Protein AF-W1F559-F1 (afdb_monomer_lite)

InterPro domains:
  IPR002543 FtsK domain [PF01580] (29-217)
  IPR002543 FtsK domain [PS50901] (55-242)
  IPR027417 P-loop containing nucleoside triphosphate hydrolase [G3DSA:3.40.50.300] (26-223)
  IPR027417 P-loop containing nucleoside triphosphate hydrolase [SSF52540] (3-208)
  IPR050206 FtsK/SpoIIIE/SftA cell division and DNA translocation [PTHR22683] (2-214)

Sequence (242 aa):
MAVRVVEVIPGKPYVGLELPNKKRQTVYLREVLDNAKFRDNPSPLTVVLGKDIAGEPVVADLAKMPHLLVAGTTGSGKSVGVNAMILSMLYKAQPEDVRFIMIDPKMLELSVYEGIPHLLTEVVTDMKDAANALRWCVNEMERRYKLMSALGVRNLAGYNEKIAEADRMMRPIPDPYWKPGDSMDAQHPVLKKEPYIVVLVDEFADLMMTVGKKSGRADSTSGAKSPCRGYPPRTGNSASIG

Secondary structure (DSSP, 8-state):
---EEES-BTTBS--EEE---SSPPPPPHHHHHTSHHHHT---TTEEEEEE-TTS-EEEEEGGGSS-------TTSSHHHHHHHHHHHHHTT--TTTEEEEEE-TTSSSSGGGTT-TTBSSSPB-SHHHHHHHHHHHHHHHHHHHHHHHHTT-SSHHHHHHHHHHHHHTT-PPB-TT--TTSSS-SSPPBP----EEEEEES-HHHHHHHHTTGGGSS--S---------------------

pLDDT: mean 83.41, std 21.13, range [23.56, 98.31]

Structure (mmCIF, N/CA/C/O backbone):
data_AF-W1F559-F1
#
_entry.id   AF-W1F559-F1
#
loop_
_atom_site.group_PDB
_atom_site.id
_atom_site.type_symbol
_atom_site.label_atom_id
_atom_site.label_alt_id
_atom_site.label_comp_id
_atom_site.label_asym_id
_atom_site.label_entity_id
_atom_site.label_seq_id
_atom_site.pdbx_PDB_ins_code
_atom_site.Cartn_x
_atom_site.Cartn_y
_atom_site.Cartn_z
_atom_site.occupancy
_atom_site.B_iso_or_equiv
_atom_site.auth_seq_id
_atom_site.auth_comp_id
_atom_site.auth_asym_id
_atom_site.auth_atom_id
_atom_site.pdbx_PDB_model_num
ATOM 1 N N . MET A 1 1 ? -19.191 7.645 29.572 1.00 62.31 1 MET A N 1
ATOM 2 C CA . MET A 1 1 ? -19.963 7.489 28.320 1.00 62.31 1 MET A CA 1
ATOM 3 C C . MET A 1 1 ? -19.644 8.701 27.462 1.00 62.31 1 MET A C 1
ATOM 5 O O . MET A 1 1 ? -19.860 9.805 27.935 1.00 62.31 1 MET A O 1
ATOM 9 N N . ALA A 1 2 ? -19.013 8.518 26.302 1.00 83.62 2 ALA A N 1
ATOM 10 C CA . ALA A 1 2 ? -18.668 9.632 25.415 1.00 83.62 2 ALA A CA 1
ATOM 11 C C . ALA A 1 2 ? -19.837 9.891 24.456 1.00 83.62 2 ALA A C 1
ATOM 13 O O . ALA A 1 2 ? -20.412 8.930 23.951 1.00 83.62 2 ALA A O 1
ATOM 14 N N . VAL A 1 3 ? -20.184 11.157 24.233 1.00 89.44 3 VAL A N 1
ATOM 15 C CA . VAL A 1 3 ? -21.190 11.593 23.252 1.00 89.44 3 VAL A CA 1
ATOM 16 C C . VAL A 1 3 ? -20.459 12.412 22.200 1.00 89.44 3 VAL A C 1
ATOM 18 O O . VAL A 1 3 ? -19.698 13.310 22.564 1.00 89.44 3 VAL A O 1
ATOM 21 N N . ARG A 1 4 ? -20.652 12.100 20.915 1.00 90.81 4 ARG A N 1
ATOM 22 C CA . ARG A 1 4 ? -20.061 12.874 19.817 1.00 90.81 4 ARG A CA 1
ATOM 23 C C . ARG A 1 4 ? -21.118 13.803 19.227 1.00 90.81 4 ARG A C 1
ATOM 25 O O . ARG A 1 4 ? -22.188 13.353 18.825 1.00 90.81 4 ARG A O 1
ATOM 32 N N . VAL A 1 5 ? -20.814 15.099 19.204 1.00 91.50 5 VAL A N 1
ATOM 33 C CA . VAL A 1 5 ? -21.661 16.127 18.587 1.00 91.50 5 VAL A CA 1
ATOM 34 C C . VAL A 1 5 ? -21.209 16.315 17.142 1.00 91.50 5 VAL A C 1
ATOM 36 O O . VAL A 1 5 ? -20.027 16.532 16.883 1.00 91.50 5 VAL A O 1
ATOM 39 N N . VAL A 1 6 ? -22.146 16.201 16.205 1.00 90.31 6 VAL A N 1
ATOM 40 C CA . VAL A 1 6 ? -21.937 16.426 14.773 1.00 90.31 6 VAL A CA 1
ATOM 41 C C . VAL A 1 6 ? -22.655 17.718 14.408 1.00 90.31 6 VAL A C 1
ATOM 43 O O . VAL A 1 6 ? -23.880 17.742 14.323 1.00 90.31 6 VAL A O 1
ATOM 46 N N . GLU A 1 7 ? -21.893 18.797 14.230 1.00 86.81 7 GLU A N 1
ATOM 47 C CA . GLU A 1 7 ? -22.437 20.152 14.050 1.00 86.81 7 GLU A CA 1
ATOM 48 C C . GLU A 1 7 ? -23.350 20.280 12.823 1.00 86.81 7 GLU A C 1
ATOM 50 O O . GLU A 1 7 ? -24.354 20.984 12.881 1.00 86.81 7 GLU A O 1
ATOM 55 N N . VAL A 1 8 ? -23.031 19.577 11.730 1.00 86.50 8 VAL A N 1
ATOM 56 C CA . VAL A 1 8 ? -23.790 19.635 10.474 1.00 86.50 8 VAL A CA 1
ATOM 57 C C . VAL A 1 8 ? -23.999 18.231 9.918 1.00 86.50 8 VAL A C 1
ATOM 59 O O . VAL A 1 8 ? -23.037 17.505 9.663 1.00 86.50 8 VAL A O 1
ATOM 62 N N . ILE A 1 9 ? -25.259 17.863 9.678 1.00 87.50 9 ILE A N 1
ATOM 63 C CA . ILE A 1 9 ? -25.613 16.659 8.919 1.00 87.50 9 ILE A CA 1
ATOM 64 C C . ILE A 1 9 ? -25.788 17.051 7.443 1.00 87.50 9 ILE A C 1
ATOM 66 O O . ILE A 1 9 ? -26.658 17.871 7.139 1.00 87.50 9 ILE A O 1
ATOM 70 N N . PRO A 1 10 ? -25.018 16.470 6.501 1.00 85.50 10 PRO A N 1
ATOM 71 C CA . PRO A 1 10 ? -25.151 16.782 5.081 1.00 85.50 10 PRO A CA 1
ATOM 72 C C . PRO A 1 10 ? -26.601 16.656 4.590 1.00 85.50 10 PRO A C 1
ATOM 74 O O . PRO A 1 10 ? -27.245 15.621 4.762 1.00 85.50 10 PRO A O 1
ATOM 77 N N . GLY A 1 11 ? -27.123 17.728 3.990 1.00 90.50 11 GLY A N 1
ATOM 78 C CA . GLY A 1 11 ? -28.478 17.767 3.435 1.00 90.50 11 GLY A CA 1
ATOM 79 C C . GLY A 1 11 ? -29.617 17.923 4.452 1.00 90.50 11 GLY A C 1
ATOM 80 O O . GLY A 1 11 ? -30.775 17.811 4.052 1.00 90.50 11 GLY A O 1
ATOM 81 N N . LYS A 1 12 ? -29.342 18.176 5.743 1.00 90.62 12 LYS A N 1
ATOM 82 C CA . LYS A 1 12 ? -30.383 18.377 6.769 1.00 90.62 12 LYS A CA 1
ATOM 83 C C . LYS A 1 12 ? -30.066 19.558 7.701 1.00 90.62 12 LYS A C 1
ATOM 85 O O . LYS A 1 12 ? -28.908 19.744 8.055 1.00 90.62 12 LYS A O 1
ATOM 90 N N . PRO A 1 13 ? -31.075 20.311 8.183 1.00 91.25 13 PRO A N 1
ATOM 91 C CA . PRO A 1 13 ? -30.872 21.448 9.087 1.00 91.25 13 PRO A CA 1
ATOM 92 C C . PRO A 1 13 ? -30.726 21.025 10.565 1.00 91.25 13 PRO A C 1
ATOM 94 O O . PRO A 1 13 ? -31.130 21.759 11.462 1.00 91.25 13 PRO A O 1
ATOM 97 N N . TYR A 1 14 ? -30.213 19.821 10.836 1.00 92.25 14 TYR A N 1
ATOM 98 C CA . TYR A 1 14 ? -30.163 19.241 12.181 1.00 92.25 14 TYR A CA 1
ATOM 99 C C . TYR A 1 14 ? -28.724 19.059 12.667 1.00 92.25 14 TYR A C 1
ATOM 101 O O . TYR A 1 14 ? -27.829 18.753 11.877 1.00 92.25 14 TYR A O 1
ATOM 109 N N . VAL A 1 15 ? -28.545 19.163 13.985 1.00 91.19 15 VAL A N 1
ATOM 110 C CA . VAL A 1 15 ? -27.330 18.745 14.698 1.00 91.19 15 VAL A CA 1
ATOM 111 C C . VAL A 1 15 ? -27.453 17.260 15.045 1.00 91.19 15 VAL A C 1
ATOM 113 O O . VAL A 1 15 ? -28.499 16.811 15.518 1.00 91.19 15 VAL A O 1
ATOM 116 N N . GLY A 1 16 ? -26.394 16.489 14.810 1.00 91.56 16 GLY A N 1
ATOM 117 C CA . GLY A 1 16 ? -26.329 15.071 15.158 1.00 91.56 16 GLY A CA 1
ATOM 118 C C . GLY A 1 16 ? -25.757 14.846 16.555 1.00 91.56 16 GLY A C 1
ATOM 119 O O . GLY A 1 16 ? -24.760 15.459 16.930 1.00 91.56 16 GLY A O 1
ATOM 120 N N . LEU A 1 17 ? -26.361 13.934 17.317 1.00 92.06 17 LEU A N 1
ATOM 121 C CA . LEU A 1 17 ? -25.818 13.446 18.585 1.00 92.06 17 LEU A CA 1
ATOM 122 C C . LEU A 1 17 ? -25.598 11.937 18.486 1.00 92.06 17 LEU A C 1
ATOM 124 O O . LEU A 1 17 ? -26.546 11.154 18.503 1.00 92.06 17 LEU A O 1
ATOM 128 N N . GLU A 1 18 ? -24.339 11.531 18.375 1.00 92.25 18 GLU A N 1
ATOM 129 C CA . GLU A 1 18 ? -23.948 10.128 18.295 1.00 92.25 18 GLU A CA 1
ATOM 130 C C . GLU A 1 18 ? -23.721 9.568 19.702 1.00 92.25 18 GLU A C 1
ATOM 132 O O . GLU A 1 18 ? -22.852 10.019 20.459 1.00 92.25 18 GLU A O 1
ATOM 137 N N . LEU A 1 19 ? -24.523 8.559 20.043 1.00 91.69 19 LEU A N 1
ATOM 138 C CA . LEU A 1 19 ? -24.486 7.864 21.323 1.00 91.69 19 LEU A CA 1
ATOM 139 C C . LEU A 1 19 ? -23.966 6.437 21.112 1.00 91.69 19 LEU A C 1
ATOM 141 O O . LEU A 1 19 ? -24.462 5.729 20.234 1.00 91.69 19 LEU A O 1
ATOM 145 N N . PRO A 1 20 ? -22.997 5.968 21.915 1.00 88.69 20 PRO A N 1
ATOM 146 C CA . PRO A 1 20 ? -22.522 4.601 21.808 1.00 88.69 20 PRO A CA 1
ATOM 147 C C . PRO A 1 20 ? -23.639 3.628 22.191 1.00 88.69 20 PRO A C 1
ATOM 149 O O . PRO A 1 20 ? -24.258 3.751 23.250 1.00 88.69 20 PRO A O 1
ATOM 152 N N . ASN A 1 21 ? -23.849 2.616 21.350 1.00 89.50 21 ASN A N 1
ATOM 153 C CA . ASN A 1 21 ? -24.775 1.528 21.645 1.00 89.50 21 ASN A CA 1
ATOM 154 C C . ASN A 1 21 ? -24.369 0.791 22.930 1.00 89.50 21 ASN A C 1
ATOM 156 O O . ASN A 1 21 ? -23.183 0.549 23.169 1.00 89.50 21 ASN A O 1
ATOM 160 N N . LYS A 1 22 ? -25.366 0.362 23.720 1.00 90.00 22 LYS A N 1
ATOM 161 C CA . LYS A 1 22 ? -25.145 -0.439 24.942 1.00 90.00 22 LYS A CA 1
ATOM 162 C C . LYS A 1 22 ? -24.374 -1.730 24.647 1.00 90.00 22 LYS A C 1
ATOM 164 O O . LYS A 1 22 ? -23.515 -2.127 25.424 1.00 90.00 22 LYS A O 1
ATOM 169 N N . LYS A 1 23 ? -24.675 -2.365 23.510 1.00 90.56 23 LYS A N 1
ATOM 170 C CA . LYS A 1 23 ? -23.964 -3.534 22.987 1.00 90.56 23 LYS A CA 1
ATOM 171 C C . LYS A 1 23 ? -23.257 -3.137 21.696 1.00 90.56 23 LYS A C 1
ATOM 173 O O . LYS A 1 23 ? -23.913 -2.876 20.690 1.00 90.56 23 LYS A O 1
ATOM 178 N N . ARG A 1 24 ? -21.926 -3.079 21.731 1.00 88.06 24 ARG A N 1
ATOM 179 C CA . ARG A 1 24 ? -21.111 -2.857 20.530 1.00 88.06 24 ARG A CA 1
ATOM 180 C C . ARG A 1 24 ? -21.063 -4.138 19.702 1.00 88.06 24 ARG A C 1
ATOM 182 O O . ARG A 1 24 ? -20.989 -5.229 20.262 1.00 88.06 24 ARG A O 1
ATOM 189 N N . GLN A 1 25 ? -21.124 -3.989 18.386 1.00 90.31 25 GLN A N 1
ATOM 190 C CA . GLN A 1 25 ? -20.945 -5.084 17.440 1.00 90.31 25 GLN A CA 1
ATOM 191 C C . GLN A 1 25 ? -19.536 -5.003 16.856 1.00 90.31 25 GLN A C 1
ATOM 193 O O . GLN A 1 25 ? -19.062 -3.913 16.535 1.00 90.31 25 GLN A O 1
ATOM 198 N N . THR A 1 26 ? -18.866 -6.147 16.752 1.00 93.81 26 THR A N 1
ATOM 199 C CA . THR A 1 26 ? -17.546 -6.239 16.126 1.00 93.81 26 THR A CA 1
ATOM 200 C C . THR A 1 26 ? -17.704 -6.213 14.613 1.00 93.81 26 THR A C 1
ATOM 202 O O . THR A 1 26 ? -18.494 -6.979 14.068 1.00 93.81 26 THR A O 1
ATOM 205 N N . VAL A 1 27 ? -16.932 -5.360 13.943 1.00 95.00 27 VAL A N 1
ATOM 206 C CA . VAL A 1 27 ? -16.814 -5.362 12.482 1.00 95.00 27 VAL A CA 1
ATOM 207 C C . VAL A 1 27 ? -15.644 -6.263 12.112 1.00 95.00 27 VAL A C 1
ATOM 209 O O . VAL A 1 27 ? -14.506 -5.990 12.491 1.00 95.00 27 VAL A O 1
ATOM 212 N N . TYR A 1 28 ? -15.922 -7.352 11.400 1.00 96.31 28 TYR A N 1
ATOM 213 C CA . TYR A 1 28 ? -14.886 -8.284 10.959 1.00 96.31 28 TYR A CA 1
ATOM 214 C C . TYR A 1 28 ? -14.345 -7.866 9.594 1.00 96.31 28 TYR A C 1
ATOM 216 O O . TYR A 1 28 ? -15.115 -7.538 8.696 1.00 96.31 28 TYR A O 1
ATOM 224 N N . LEU A 1 29 ? -13.024 -7.947 9.403 1.00 96.44 29 LEU A N 1
ATOM 225 C CA . LEU A 1 29 ? -12.380 -7.603 8.129 1.00 96.44 29 LEU A CA 1
ATOM 226 C C . LEU A 1 29 ? -13.002 -8.368 6.948 1.00 96.44 29 LEU A C 1
ATOM 228 O O . LEU A 1 29 ? -13.350 -7.766 5.936 1.00 96.44 29 LEU A O 1
ATOM 232 N N . ARG A 1 30 ? -13.213 -9.680 7.118 1.00 96.06 30 ARG A N 1
ATOM 233 C CA . ARG A 1 30 ? -13.831 -10.550 6.107 1.00 96.06 30 ARG A CA 1
ATOM 234 C C . ARG A 1 30 ? -15.187 -10.036 5.626 1.00 96.06 30 ARG A C 1
ATOM 236 O O . ARG A 1 30 ? -15.466 -10.108 4.440 1.00 96.06 30 ARG A O 1
ATOM 243 N N . GLU A 1 31 ? -16.003 -9.490 6.524 1.00 94.44 31 GLU A N 1
ATOM 244 C CA . GLU A 1 31 ? -17.333 -8.985 6.172 1.00 94.44 31 GLU A CA 1
ATOM 245 C C . GLU A 1 31 ? -17.260 -7.855 5.137 1.00 94.44 31 GLU A C 1
ATOM 247 O O . GLU A 1 31 ? -18.106 -7.754 4.252 1.00 94.44 31 GLU A O 1
ATOM 252 N N . VAL A 1 32 ? -16.227 -7.016 5.230 1.00 95.94 32 VAL A N 1
ATOM 253 C CA . VAL A 1 32 ? -16.024 -5.912 4.291 1.00 95.94 32 VAL A CA 1
ATOM 254 C C . VAL A 1 32 ? -15.287 -6.379 3.035 1.00 95.94 32 VAL A C 1
ATOM 256 O O . VAL A 1 32 ? -15.618 -5.919 1.944 1.00 95.94 32 VAL A O 1
ATOM 259 N N . LEU A 1 33 ? -14.343 -7.319 3.163 1.00 95.44 33 LEU A N 1
ATOM 260 C CA . LEU A 1 33 ? -13.652 -7.927 2.017 1.00 95.44 33 LEU A CA 1
ATOM 261 C C . LEU A 1 33 ? -14.616 -8.691 1.096 1.00 95.44 33 LEU A C 1
ATOM 263 O O . LEU A 1 33 ? -14.472 -8.624 -0.120 1.00 95.44 33 LEU A O 1
ATOM 267 N N . ASP A 1 34 ? -15.615 -9.377 1.656 1.00 94.81 34 ASP A N 1
ATOM 268 C CA . ASP A 1 34 ? -16.617 -10.126 0.886 1.00 94.81 34 ASP A CA 1
ATOM 269 C C . ASP A 1 34 ? -17.619 -9.198 0.163 1.00 94.81 34 ASP A C 1
ATOM 271 O O . ASP A 1 34 ? -18.384 -9.650 -0.693 1.00 94.81 34 ASP A O 1
ATOM 275 N N . ASN A 1 35 ? -17.615 -7.893 0.458 1.00 96.31 35 ASN A N 1
ATOM 276 C CA . ASN A 1 35 ? -18.525 -6.935 -0.157 1.00 96.31 35 ASN A CA 1
ATOM 277 C C . ASN A 1 35 ? -18.103 -6.541 -1.585 1.00 96.31 35 ASN A C 1
ATOM 279 O O . ASN A 1 35 ? -16.921 -6.346 -1.879 1.00 96.31 35 ASN A O 1
ATOM 283 N N . ALA A 1 36 ? -19.095 -6.318 -2.454 1.00 95.50 36 ALA A N 1
ATOM 284 C CA . ALA A 1 36 ? -18.905 -5.874 -3.837 1.00 95.50 36 ALA A CA 1
ATOM 285 C C . ALA A 1 36 ? -18.051 -4.597 -3.946 1.00 95.50 36 ALA A C 1
ATOM 287 O O . ALA A 1 36 ? -17.179 -4.516 -4.807 1.00 95.50 36 ALA A O 1
ATOM 288 N N . LYS A 1 37 ? -18.206 -3.636 -3.017 1.00 95.19 37 LYS A N 1
ATOM 289 C CA . LYS A 1 37 ? -17.398 -2.400 -2.996 1.00 95.19 37 LYS A CA 1
ATOM 290 C C . LYS A 1 37 ? -15.894 -2.680 -2.936 1.00 95.19 37 LYS A C 1
ATOM 292 O O . LYS A 1 37 ? -15.119 -1.931 -3.524 1.00 95.1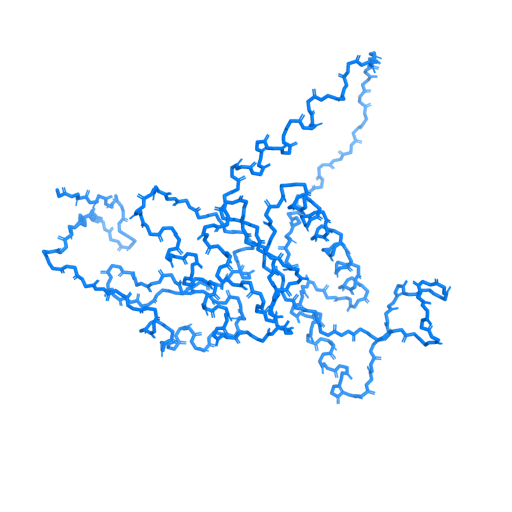9 37 LYS A O 1
ATOM 297 N N . PHE A 1 38 ? -15.479 -3.726 -2.219 1.00 96.81 38 PHE A N 1
ATOM 298 C CA . PHE A 1 38 ? -14.080 -4.142 -2.162 1.00 96.81 38 PHE A CA 1
ATOM 299 C C . PHE A 1 38 ? -13.713 -5.021 -3.358 1.00 96.81 38 PHE A C 1
ATOM 301 O O . PHE A 1 38 ? -12.737 -4.738 -4.055 1.00 96.81 38 PHE A O 1
ATOM 308 N N . ARG A 1 39 ? -14.485 -6.085 -3.605 1.00 95.12 39 ARG A N 1
ATOM 309 C CA . ARG A 1 39 ? -14.178 -7.089 -4.633 1.00 95.12 39 ARG A CA 1
ATOM 310 C C . ARG A 1 39 ? -14.084 -6.498 -6.032 1.00 95.12 39 ARG A C 1
ATOM 312 O O . ARG A 1 39 ? -13.100 -6.756 -6.719 1.00 95.12 39 ARG A O 1
ATOM 319 N N . ASP A 1 40 ? -15.057 -5.675 -6.401 1.00 95.44 40 ASP A N 1
ATOM 320 C CA . ASP A 1 40 ? -15.226 -5.189 -7.770 1.00 95.44 40 ASP A CA 1
ATOM 321 C C . ASP A 1 40 ? -14.364 -3.950 -8.057 1.00 95.44 40 ASP A C 1
ATOM 323 O O . ASP A 1 40 ? -14.261 -3.510 -9.200 1.00 95.44 40 ASP A O 1
ATOM 327 N N . ASN A 1 41 ? -13.714 -3.377 -7.035 1.00 94.75 41 ASN A N 1
ATOM 328 C CA . ASN A 1 41 ? -12.786 -2.271 -7.230 1.00 94.75 41 ASN A CA 1
ATOM 329 C C . ASN A 1 41 ? -11.503 -2.774 -7.927 1.00 94.75 41 ASN A C 1
ATOM 331 O O . ASN A 1 41 ? -10.817 -3.636 -7.367 1.00 94.75 41 ASN A O 1
ATOM 335 N N . PRO A 1 42 ? -11.144 -2.249 -9.113 1.00 93.25 42 PRO A N 1
ATOM 336 C CA . PRO A 1 42 ? -9.996 -2.735 -9.874 1.00 93.25 42 PRO A CA 1
ATOM 337 C C . PRO A 1 42 ? -8.646 -2.311 -9.283 1.00 93.25 42 PRO A C 1
ATOM 339 O O . PRO A 1 42 ? -7.625 -2.884 -9.651 1.00 93.25 42 PRO A O 1
ATOM 342 N N . SER A 1 43 ? -8.608 -1.312 -8.391 1.00 95.31 43 SER A N 1
ATOM 343 C CA . SER A 1 43 ? -7.341 -0.829 -7.838 1.00 95.31 43 SER A CA 1
ATOM 344 C C . SER A 1 43 ? -6.714 -1.884 -6.918 1.00 95.31 43 SER A C 1
ATOM 346 O O . SER A 1 43 ? -7.345 -2.249 -5.916 1.00 95.31 43 SER A O 1
ATOM 348 N N . PRO A 1 44 ? -5.462 -2.322 -7.166 1.00 95.50 44 PRO A N 1
ATOM 349 C CA . PRO A 1 44 ? -4.753 -3.236 -6.267 1.00 95.50 44 PRO A CA 1
ATOM 350 C C . PRO A 1 44 ? -4.420 -2.580 -4.915 1.00 95.50 44 PRO A C 1
ATOM 352 O O . PRO A 1 44 ? -4.096 -3.269 -3.953 1.00 95.50 44 PRO A O 1
ATOM 355 N N . LEU A 1 45 ? -4.556 -1.253 -4.829 1.00 96.31 45 LEU A N 1
ATOM 356 C CA . LEU A 1 45 ? -4.347 -0.435 -3.637 1.00 96.31 45 LEU A CA 1
ATOM 357 C C . LEU A 1 45 ? -5.653 -0.120 -2.883 1.00 96.31 45 LEU A C 1
ATOM 359 O O . LEU A 1 45 ? -5.717 0.816 -2.081 1.00 96.31 45 LEU A O 1
ATOM 363 N N . THR A 1 46 ? -6.715 -0.888 -3.145 1.00 96.69 46 THR A N 1
ATOM 364 C CA . THR A 1 46 ? -7.972 -0.781 -2.395 1.00 96.69 46 THR A CA 1
ATOM 365 C C . THR A 1 46 ? -7.779 -1.290 -0.968 1.00 96.69 46 THR A C 1
ATOM 367 O O . THR A 1 46 ? -7.343 -2.421 -0.760 1.00 96.69 46 THR A O 1
ATOM 370 N N . VAL A 1 47 ? -8.170 -0.484 0.019 1.00 96.69 47 VAL A N 1
ATOM 371 C CA . VAL A 1 47 ? -8.072 -0.802 1.447 1.00 96.69 47 VAL A CA 1
ATOM 372 C C . VAL A 1 47 ?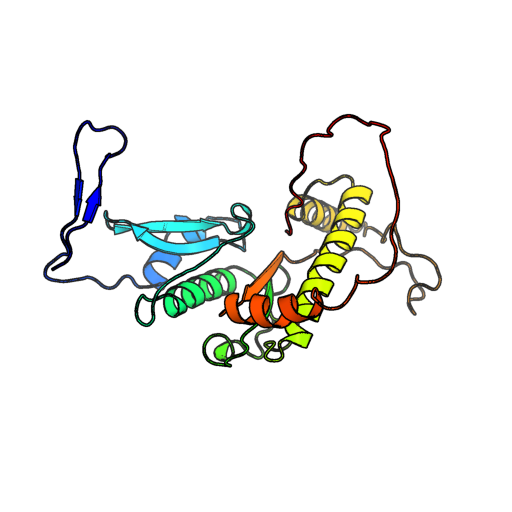 -9.424 -0.744 2.146 1.00 96.69 47 VAL A C 1
ATOM 374 O O . VAL A 1 47 ? -10.258 0.124 1.877 1.00 96.69 47 VAL A O 1
ATOM 377 N N . VAL A 1 48 ? -9.642 -1.671 3.074 1.00 96.88 48 VAL A N 1
ATOM 378 C CA . VAL A 1 48 ? -10.803 -1.683 3.965 1.00 96.88 48 VAL A CA 1
ATOM 379 C C . VAL A 1 48 ? -10.578 -0.720 5.127 1.00 96.88 48 VAL A C 1
ATOM 381 O O . VAL A 1 48 ? -9.581 -0.825 5.837 1.00 96.88 48 VAL A O 1
ATOM 384 N N . LEU A 1 49 ? -11.541 0.176 5.362 1.00 95.25 49 LEU A N 1
ATOM 385 C CA . LEU A 1 49 ? -11.560 1.048 6.544 1.00 95.25 49 LEU A CA 1
ATOM 386 C C . LEU A 1 49 ? -12.524 0.544 7.627 1.00 95.25 49 LEU A C 1
ATOM 388 O O . LEU A 1 49 ? -12.338 0.837 8.805 1.00 95.25 49 LEU A O 1
ATOM 392 N N . GLY A 1 50 ? -13.544 -0.226 7.239 1.00 95.75 50 GLY A N 1
ATOM 393 C CA . GLY A 1 50 ? -14.517 -0.819 8.152 1.00 95.75 50 GLY A CA 1
ATOM 394 C C . GLY A 1 50 ? -15.944 -0.529 7.711 1.00 95.75 50 GLY A C 1
ATOM 395 O O . GLY A 1 50 ? -16.288 -0.720 6.545 1.00 95.75 50 GLY A O 1
ATOM 396 N N . LYS A 1 51 ? -16.773 -0.076 8.652 1.00 95.69 51 LYS A N 1
ATOM 397 C CA . LYS A 1 51 ? -18.163 0.313 8.411 1.00 95.69 51 LYS A CA 1
ATOM 398 C C . LYS A 1 51 ? -18.431 1.715 8.931 1.00 95.69 51 LYS A C 1
ATOM 400 O O . LYS A 1 51 ? -17.823 2.134 9.915 1.00 95.69 51 LYS A O 1
ATOM 405 N N . ASP A 1 52 ? -19.342 2.419 8.277 1.00 93.75 52 ASP A N 1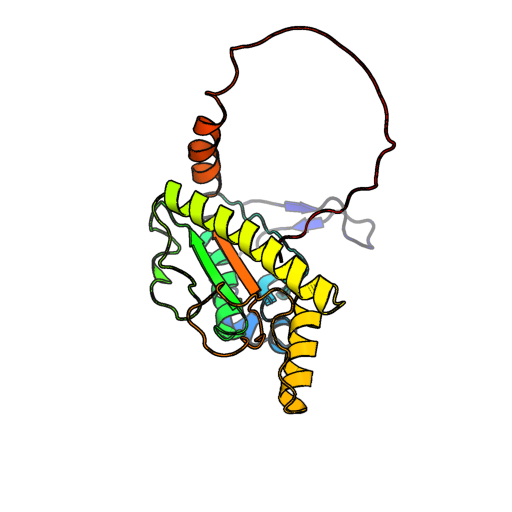
ATOM 406 C CA . ASP A 1 52 ? -19.827 3.704 8.765 1.00 93.75 52 ASP A CA 1
ATOM 407 C C . ASP A 1 52 ? -20.839 3.539 9.917 1.00 93.75 52 ASP A C 1
ATOM 409 O O . ASP A 1 52 ? -21.127 2.435 10.387 1.00 93.75 52 ASP A O 1
ATOM 413 N N . ILE A 1 53 ? -21.391 4.662 10.383 1.00 89.06 53 ILE A N 1
ATOM 414 C CA . ILE A 1 53 ? -22.375 4.695 11.475 1.00 89.06 53 ILE A CA 1
ATOM 415 C C . ILE A 1 53 ? -23.709 4.013 11.123 1.00 89.06 53 ILE A C 1
ATOM 417 O O . ILE A 1 53 ? -24.463 3.670 12.031 1.00 89.06 53 ILE A O 1
ATOM 421 N N . ALA A 1 54 ? -24.000 3.811 9.833 1.00 90.62 54 ALA A N 1
ATOM 422 C CA . ALA A 1 54 ? -25.168 3.082 9.347 1.00 90.62 54 ALA A CA 1
ATOM 423 C C . ALA A 1 54 ? -24.886 1.577 9.167 1.00 90.62 54 ALA A C 1
ATOM 425 O O . ALA A 1 54 ? -25.810 0.807 8.916 1.00 90.62 54 ALA A O 1
ATOM 426 N N . GLY A 1 55 ? -23.634 1.144 9.345 1.00 91.44 55 GLY A N 1
ATOM 427 C CA . GLY A 1 55 ? -23.210 -0.240 9.151 1.00 91.44 55 GLY A CA 1
ATOM 428 C C . GLY A 1 55 ? -22.841 -0.574 7.705 1.00 91.44 55 GLY A C 1
ATOM 429 O O . GLY A 1 55 ? -22.585 -1.743 7.405 1.00 91.44 55 GLY A O 1
ATOM 430 N N . GLU A 1 56 ? -22.779 0.425 6.825 1.00 94.56 56 GLU A N 1
ATOM 431 C CA . GLU A 1 56 ? -22.409 0.242 5.428 1.00 94.56 56 GLU A CA 1
ATOM 432 C C . GLU A 1 56 ? -20.891 0.076 5.289 1.00 94.56 56 GLU A C 1
ATOM 434 O O . GLU A 1 56 ? -20.128 0.796 5.940 1.00 94.56 56 GLU A O 1
ATOM 439 N N . PRO A 1 57 ? -20.414 -0.848 4.435 1.00 95.50 57 PRO A N 1
ATOM 440 C CA . PRO A 1 57 ? -18.991 -1.070 4.239 1.00 95.50 57 PRO A CA 1
ATOM 441 C C . PRO A 1 57 ? -18.330 0.147 3.593 1.00 95.50 57 PRO A C 1
ATOM 443 O O . PRO A 1 57 ? -18.828 0.696 2.599 1.00 95.50 57 PRO A O 1
ATOM 446 N N . VAL A 1 58 ? -17.177 0.517 4.147 1.00 96.25 58 VAL A N 1
ATOM 447 C CA . VAL A 1 58 ? -16.339 1.634 3.714 1.00 96.25 58 VAL A CA 1
ATOM 448 C C . VAL A 1 58 ? -14.982 1.102 3.265 1.00 96.25 58 VAL A C 1
ATOM 450 O O . VAL A 1 58 ? -14.234 0.487 4.033 1.00 96.25 58 VAL A O 1
ATOM 453 N N . VAL A 1 59 ? -14.664 1.384 2.006 1.00 96.50 59 VAL A N 1
ATOM 454 C CA . VAL A 1 59 ? -13.380 1.094 1.366 1.00 96.50 59 VAL A CA 1
ATOM 455 C C . VAL A 1 59 ? -12.805 2.381 0.791 1.00 96.50 59 VAL A C 1
ATOM 457 O O . VAL A 1 59 ? -13.551 3.290 0.424 1.00 96.50 59 VAL A O 1
ATOM 460 N N . ALA A 1 60 ? -11.485 2.452 0.700 1.00 94.75 60 ALA A N 1
ATOM 461 C CA . ALA A 1 60 ? -10.762 3.554 0.084 1.00 94.75 60 ALA A CA 1
ATOM 462 C C . ALA A 1 60 ? -9.734 3.018 -0.916 1.00 94.75 60 ALA A C 1
ATOM 464 O O . ALA A 1 60 ? -9.412 1.835 -0.912 1.00 94.75 60 ALA A O 1
ATOM 465 N N . ASP A 1 61 ? -9.232 3.888 -1.784 1.00 93.75 61 ASP A N 1
ATOM 466 C CA . ASP A 1 61 ? -8.213 3.557 -2.778 1.00 93.75 61 ASP A CA 1
ATOM 467 C C . ASP A 1 61 ? -6.984 4.432 -2.529 1.00 93.75 61 ASP A C 1
ATOM 469 O O . ASP A 1 61 ? -7.045 5.651 -2.731 1.00 93.75 61 ASP A O 1
ATOM 473 N N . LEU A 1 62 ? -5.880 3.824 -2.079 1.00 92.25 62 LEU A N 1
ATOM 474 C CA . LEU A 1 62 ? -4.652 4.565 -1.773 1.00 92.25 62 LEU A CA 1
ATOM 475 C C . LEU A 1 62 ? -4.038 5.204 -3.027 1.00 92.25 62 LEU A C 1
ATOM 477 O O . LEU A 1 62 ? -3.379 6.229 -2.911 1.00 92.25 62 LEU A O 1
ATOM 481 N N . ALA A 1 63 ? -4.323 4.705 -4.235 1.00 89.12 63 ALA A N 1
ATOM 482 C CA . ALA A 1 63 ? -3.854 5.351 -5.465 1.00 89.12 63 ALA A CA 1
ATOM 483 C C . ALA A 1 63 ? -4.441 6.766 -5.646 1.00 89.12 63 ALA A C 1
ATOM 485 O O . ALA A 1 63 ? -3.821 7.636 -6.256 1.00 89.12 63 ALA A O 1
ATOM 486 N N . LYS A 1 64 ? -5.648 7.007 -5.110 1.00 87.38 64 LYS A N 1
ATOM 487 C CA . LYS A 1 64 ? -6.335 8.313 -5.142 1.00 87.38 64 LYS A CA 1
ATOM 488 C C . LYS A 1 64 ? -5.989 9.188 -3.937 1.00 87.38 64 LYS A C 1
ATOM 490 O O . LYS A 1 6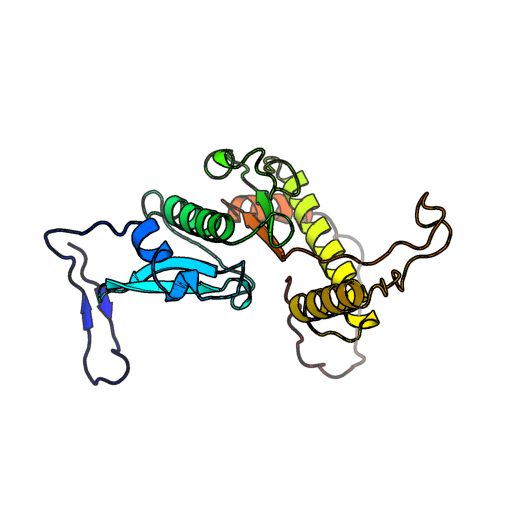4 ? -6.270 10.384 -3.950 1.00 87.38 64 LYS A O 1
ATOM 495 N N . MET A 1 65 ? -5.398 8.590 -2.907 1.00 83.88 65 MET A N 1
ATOM 496 C CA . MET A 1 65 ? -4.934 9.232 -1.680 1.00 83.88 65 MET A CA 1
ATOM 497 C C . MET A 1 65 ? -3.433 8.954 -1.544 1.00 83.88 65 MET A C 1
ATOM 499 O O . MET A 1 65 ? -3.047 8.134 -0.713 1.00 83.88 65 MET A O 1
ATOM 503 N N . PRO A 1 66 ? -2.583 9.594 -2.371 1.00 72.19 66 PRO A N 1
ATOM 504 C CA . PRO A 1 66 ? -1.207 9.142 -2.603 1.00 72.19 66 PRO A CA 1
ATOM 505 C C . PRO A 1 66 ? -0.370 9.064 -1.321 1.00 72.19 66 PRO A C 1
ATOM 507 O O . PRO A 1 66 ? 0.573 8.280 -1.245 1.00 72.19 66 PRO A O 1
ATOM 510 N N . HIS A 1 67 ? -0.742 9.830 -0.291 1.00 84.06 67 HIS A N 1
ATOM 511 C CA . HIS A 1 67 ? -0.180 9.728 1.049 1.00 84.06 67 HIS A CA 1
ATOM 512 C C . HIS A 1 67 ? -1.301 9.681 2.088 1.00 84.06 67 HIS A C 1
ATOM 514 O O . HIS A 1 67 ? -2.233 10.486 2.045 1.00 84.06 67 HIS A O 1
ATOM 520 N N . LEU A 1 68 ? -1.183 8.761 3.046 1.00 86.88 68 LEU A N 1
ATOM 521 C CA . LEU A 1 68 ? -2.098 8.610 4.173 1.00 86.88 68 LEU A CA 1
ATOM 522 C C . LEU A 1 68 ? -1.318 8.746 5.486 1.00 86.88 68 LEU A C 1
ATOM 524 O O . LEU A 1 68 ? -0.320 8.059 5.687 1.00 86.88 68 LEU A O 1
ATOM 528 N N . LEU A 1 69 ? -1.797 9.605 6.389 1.00 88.00 69 LEU A N 1
ATOM 529 C CA . LEU A 1 69 ? -1.295 9.703 7.760 1.00 88.00 69 LEU A CA 1
ATOM 530 C C . LEU A 1 69 ? -2.303 9.051 8.709 1.00 88.00 69 LEU A C 1
ATOM 532 O O . LEU A 1 69 ? -3.458 9.472 8.771 1.00 88.00 69 LEU A O 1
ATOM 536 N N . VAL A 1 70 ? -1.857 8.051 9.467 1.00 86.38 70 VAL A N 1
ATOM 537 C CA . VAL A 1 70 ? -2.676 7.376 10.481 1.00 86.38 70 VAL A CA 1
ATOM 538 C C . VAL A 1 70 ? -2.144 7.742 11.862 1.00 86.38 70 VAL A C 1
ATOM 540 O O . VAL A 1 70 ? -0.988 7.475 12.177 1.00 86.38 70 VAL A O 1
ATOM 543 N N . ALA A 1 71 ? -2.990 8.347 12.694 1.00 87.31 71 ALA A N 1
ATOM 544 C CA . ALA A 1 71 ? -2.650 8.740 14.057 1.00 87.31 71 ALA A CA 1
ATOM 545 C C . ALA A 1 71 ? -3.681 8.189 15.048 1.00 87.31 71 ALA A C 1
ATOM 547 O O . ALA A 1 71 ? -4.879 8.163 14.771 1.00 87.31 71 ALA A O 1
ATOM 548 N N . GLY A 1 72 ? -3.212 7.767 16.218 1.00 85.00 72 GLY A N 1
ATOM 549 C CA . GLY A 1 72 ? -4.059 7.251 17.285 1.00 85.00 72 GLY A CA 1
ATOM 550 C C . GLY A 1 72 ? -3.250 6.985 18.547 1.00 85.00 72 GLY A C 1
ATOM 551 O O . GLY A 1 72 ? -2.066 6.668 18.478 1.00 85.00 72 GLY A O 1
ATOM 552 N N . THR A 1 73 ? -3.881 7.128 19.710 1.00 86.56 73 THR A N 1
ATOM 553 C CA . THR A 1 73 ? -3.261 6.794 21.000 1.00 86.56 73 THR A CA 1
ATOM 554 C C . THR A 1 73 ? -3.163 5.278 21.186 1.00 86.56 73 THR A C 1
ATOM 556 O O . THR A 1 73 ? -3.857 4.508 20.513 1.00 86.56 73 THR A O 1
ATOM 559 N N . THR A 1 74 ? -2.328 4.814 22.115 1.00 85.62 74 THR A N 1
ATOM 560 C CA . THR A 1 74 ? -2.240 3.387 22.458 1.00 85.62 74 THR A CA 1
ATOM 561 C C . THR A 1 74 ? -3.621 2.823 22.807 1.00 85.62 74 THR A C 1
ATOM 563 O O . THR A 1 74 ? -4.368 3.417 23.583 1.00 85.62 74 THR A O 1
ATOM 566 N N . GLY A 1 75 ? -3.978 1.684 22.207 1.00 86.81 75 GLY A N 1
ATOM 567 C CA . GLY A 1 75 ? -5.284 1.042 22.402 1.00 86.81 75 GLY A CA 1
ATOM 568 C C . GLY A 1 75 ? -6.439 1.628 21.577 1.00 86.81 75 GLY A C 1
ATOM 569 O O . GLY A 1 75 ? -7.547 1.106 21.647 1.00 86.81 75 GLY A O 1
ATOM 570 N N . SER A 1 76 ? -6.204 2.660 20.758 1.00 87.69 76 SER A N 1
ATOM 571 C CA . SER A 1 76 ? -7.224 3.222 19.849 1.00 87.69 76 SER A CA 1
ATOM 572 C C . SER A 1 76 ? -7.524 2.349 18.623 1.00 87.69 76 SER A C 1
ATOM 574 O O . SER A 1 76 ? -8.521 2.574 17.943 1.00 87.69 76 SER A O 1
ATOM 576 N N . GLY A 1 77 ? -6.673 1.355 18.342 1.00 90.94 77 GLY A N 1
ATOM 577 C CA . GLY A 1 77 ? -6.804 0.467 17.186 1.00 90.94 77 GLY A CA 1
ATOM 578 C C . GLY A 1 77 ? -5.954 0.850 15.969 1.00 90.94 77 GLY A C 1
ATOM 579 O O . GLY A 1 77 ? -6.156 0.244 14.922 1.00 90.94 77 GLY A O 1
ATOM 580 N N . LYS A 1 78 ? -4.993 1.789 16.090 1.00 91.69 78 LYS A N 1
ATOM 581 C CA . LYS A 1 78 ? -4.047 2.173 15.012 1.00 91.69 78 LYS A CA 1
ATOM 582 C C . LYS A 1 78 ? -3.460 0.944 14.310 1.00 91.69 78 LYS A C 1
ATOM 584 O O . LYS A 1 78 ? -3.648 0.774 13.110 1.00 91.69 78 LYS A O 1
ATOM 589 N N . SER A 1 79 ? -2.822 0.062 15.075 1.00 90.88 79 SER A N 1
ATOM 590 C CA . SER A 1 79 ? -2.135 -1.119 14.549 1.00 90.88 79 SER A CA 1
ATOM 591 C C . SER A 1 79 ? -3.093 -2.107 13.884 1.00 90.88 79 SER A C 1
ATOM 593 O O . SER A 1 79 ? -2.800 -2.653 12.825 1.00 90.88 79 SER A O 1
ATOM 595 N N . VAL A 1 80 ? -4.293 -2.290 14.445 1.00 94.19 80 VAL A N 1
ATOM 596 C CA . VAL A 1 80 ? -5.342 -3.125 13.833 1.00 94.19 80 VAL A CA 1
ATOM 597 C C . VAL A 1 80 ? -5.796 -2.534 12.496 1.00 94.19 80 VAL A C 1
ATOM 599 O O . VAL A 1 80 ? -5.958 -3.271 11.527 1.00 94.19 80 VAL A O 1
ATOM 602 N N . GLY A 1 81 ? -5.957 -1.211 12.420 1.00 94.50 81 GLY A N 1
ATOM 603 C CA . GLY A 1 81 ? -6.300 -0.507 11.185 1.00 94.50 81 GLY A CA 1
ATOM 604 C C . GLY A 1 81 ? -5.214 -0.626 10.114 1.00 94.50 81 GLY A C 1
ATOM 605 O O . GLY A 1 81 ? -5.526 -0.943 8.970 1.00 94.50 81 GLY A O 1
ATOM 606 N N . VAL A 1 82 ? -3.941 -0.449 10.480 1.00 94.12 82 VAL A N 1
ATOM 607 C CA . VAL A 1 82 ? -2.805 -0.626 9.555 1.00 94.12 82 VAL A CA 1
ATOM 608 C C . VAL A 1 82 ? -2.746 -2.064 9.034 1.00 94.12 82 VAL A C 1
ATOM 610 O O . VAL A 1 82 ? -2.661 -2.275 7.827 1.00 94.12 82 VAL A O 1
ATOM 613 N N . ASN A 1 83 ? -2.897 -3.059 9.911 1.00 95.81 83 ASN A N 1
ATOM 614 C CA . ASN A 1 83 ? -2.964 -4.465 9.510 1.00 95.81 83 ASN A CA 1
ATOM 615 C C . ASN A 1 83 ? -4.144 -4.749 8.569 1.00 95.81 83 ASN A C 1
ATOM 617 O O . ASN A 1 83 ? -3.987 -5.471 7.587 1.00 95.81 83 ASN A O 1
ATOM 621 N N . ALA A 1 84 ? -5.312 -4.145 8.809 1.00 96.69 84 ALA A N 1
ATOM 622 C CA . ALA A 1 84 ? -6.448 -4.256 7.898 1.00 96.69 84 ALA A CA 1
ATOM 623 C C . ALA A 1 84 ? -6.128 -3.687 6.504 1.00 96.69 84 ALA A C 1
ATOM 625 O O . ALA A 1 84 ? -6.512 -4.295 5.503 1.00 96.69 84 ALA A O 1
ATOM 626 N N . MET A 1 85 ? -5.387 -2.577 6.417 1.00 96.31 85 MET A N 1
ATOM 627 C CA . MET A 1 85 ? -4.944 -2.003 5.140 1.00 96.31 85 MET A CA 1
ATOM 628 C C . MET A 1 85 ? -3.942 -2.912 4.416 1.00 96.31 85 MET A C 1
ATOM 630 O O . MET A 1 85 ? -4.129 -3.182 3.230 1.00 96.31 85 MET A O 1
ATOM 634 N N . ILE A 1 86 ? -2.924 -3.428 5.117 1.00 97.00 86 ILE A N 1
ATOM 635 C CA . ILE A 1 86 ? -1.928 -4.348 4.537 1.00 97.00 86 ILE A CA 1
ATOM 636 C C . ILE A 1 86 ? -2.617 -5.605 4.006 1.00 97.00 86 ILE A C 1
ATOM 638 O O . ILE A 1 86 ? -2.454 -5.960 2.839 1.00 97.00 86 ILE A O 1
ATOM 642 N N . LEU A 1 87 ? -3.449 -6.239 4.836 1.00 97.75 87 LEU A N 1
ATOM 643 C CA . LEU A 1 87 ? -4.196 -7.430 4.445 1.00 97.75 87 LEU A CA 1
ATOM 644 C C . LEU A 1 87 ? -5.113 -7.153 3.254 1.00 97.75 87 LEU A C 1
ATOM 646 O O . LEU A 1 87 ? -5.174 -7.973 2.347 1.00 97.75 87 LEU A O 1
ATOM 650 N N . SER A 1 88 ? -5.779 -5.997 3.206 1.00 97.69 88 SER A N 1
ATOM 651 C CA . SER A 1 88 ? -6.616 -5.632 2.055 1.00 97.69 88 SER A CA 1
ATOM 652 C C . SER A 1 88 ? -5.836 -5.684 0.738 1.00 97.69 88 SER A C 1
ATOM 654 O O . SER A 1 88 ? -6.317 -6.260 -0.234 1.00 97.69 88 SER A O 1
ATOM 656 N N . MET A 1 89 ? -4.609 -5.157 0.716 1.00 97.62 89 MET A N 1
ATOM 657 C CA . MET A 1 89 ? -3.751 -5.224 -0.470 1.00 97.62 89 MET A CA 1
ATOM 658 C C . MET A 1 89 ? -3.298 -6.660 -0.755 1.00 97.62 89 MET A C 1
ATOM 660 O O . MET A 1 89 ? -3.396 -7.108 -1.892 1.00 97.62 89 MET A O 1
ATOM 664 N N . LEU A 1 90 ? -2.890 -7.423 0.264 1.00 97.44 90 LEU A N 1
ATOM 665 C CA . LEU A 1 90 ? -2.476 -8.825 0.101 1.00 97.44 90 LEU A CA 1
ATOM 666 C C . LEU A 1 90 ? -3.593 -9.739 -0.428 1.00 97.44 90 LEU A C 1
ATOM 668 O O . LEU A 1 90 ? -3.315 -10.689 -1.152 1.00 97.44 90 LEU A O 1
ATOM 672 N N . TYR A 1 91 ? -4.857 -9.449 -0.107 1.00 96.88 91 TYR A N 1
ATOM 673 C CA . TYR A 1 91 ? -6.010 -10.192 -0.626 1.00 96.88 91 TYR A CA 1
ATOM 674 C C . TYR A 1 91 ? -6.322 -9.894 -2.102 1.00 96.88 91 TYR A C 1
ATOM 676 O O . TYR A 1 91 ? -7.093 -10.636 -2.712 1.00 96.88 91 TYR A O 1
ATOM 684 N N . LYS A 1 92 ? -5.772 -8.816 -2.675 1.00 94.88 92 LYS A N 1
ATOM 685 C CA . LYS A 1 92 ? -6.109 -8.346 -4.028 1.00 94.88 92 LYS A CA 1
ATOM 686 C C . LYS A 1 92 ? -4.923 -8.341 -4.994 1.00 94.88 92 LYS A C 1
ATOM 688 O O . LYS A 1 92 ? -5.129 -8.547 -6.185 1.00 94.88 92 LYS A O 1
ATOM 693 N N . ALA A 1 93 ? -3.714 -8.095 -4.503 1.00 96.81 93 ALA A N 1
ATOM 694 C CA . ALA A 1 93 ? -2.543 -7.802 -5.317 1.00 96.81 93 ALA A CA 1
ATOM 695 C C . ALA A 1 93 ? -1.514 -8.936 -5.289 1.00 96.81 93 ALA A C 1
ATOM 697 O O . ALA A 1 93 ? -1.170 -9.459 -4.226 1.00 96.81 93 ALA A O 1
ATOM 698 N N . GLN A 1 94 ? -0.955 -9.264 -6.452 1.00 97.69 94 GLN A N 1
ATOM 699 C CA . GLN A 1 94 ? 0.239 -10.101 -6.552 1.00 97.69 94 GLN A CA 1
ATOM 700 C C . GLN A 1 94 ? 1.514 -9.258 -6.335 1.00 97.69 94 GLN A C 1
ATOM 702 O O . GLN A 1 94 ? 1.465 -8.029 -6.441 1.00 97.69 94 GLN A O 1
ATOM 707 N N . PRO A 1 95 ? 2.683 -9.879 -6.081 1.00 97.69 95 PRO A N 1
ATOM 708 C CA . PRO A 1 95 ? 3.956 -9.155 -5.940 1.00 97.69 95 PRO A CA 1
ATOM 709 C C . PRO A 1 95 ? 4.386 -8.346 -7.177 1.00 97.69 95 PRO A C 1
ATOM 711 O O . PRO A 1 95 ? 5.262 -7.486 -7.087 1.00 97.69 95 PRO A O 1
ATOM 714 N N . GLU A 1 96 ? 3.814 -8.646 -8.345 1.00 96.69 96 GLU A N 1
ATOM 715 C CA . GLU A 1 96 ? 3.994 -7.876 -9.583 1.00 96.69 96 GLU A CA 1
ATOM 716 C C . GLU A 1 96 ? 3.071 -6.649 -9.687 1.00 96.69 96 GLU A C 1
ATOM 718 O O . GLU A 1 96 ? 3.307 -5.771 -10.515 1.00 96.69 96 GLU A O 1
ATOM 723 N N . ASP A 1 97 ? 2.026 -6.581 -8.859 1.00 96.31 97 ASP A N 1
ATOM 724 C CA . ASP A 1 97 ? 1.096 -5.453 -8.794 1.00 96.31 97 ASP A CA 1
ATOM 725 C C . ASP A 1 97 ? 1.508 -4.467 -7.705 1.00 96.31 97 ASP A C 1
ATOM 727 O O . ASP A 1 97 ? 1.467 -3.257 -7.920 1.00 96.31 97 ASP A O 1
ATOM 731 N N . VAL A 1 98 ? 1.880 -4.984 -6.529 1.00 97.88 98 VAL A N 1
ATOM 732 C CA . VAL A 1 98 ? 2.194 -4.188 -5.339 1.00 97.88 98 VAL A CA 1
ATOM 733 C C . VAL A 1 98 ? 3.431 -4.738 -4.648 1.00 97.88 98 VAL A C 1
ATOM 735 O O . VAL A 1 98 ? 3.580 -5.940 -4.430 1.00 97.88 98 VAL A O 1
ATOM 738 N N . ARG A 1 99 ? 4.301 -3.818 -4.257 1.00 98.31 99 ARG A N 1
ATOM 739 C CA . ARG A 1 99 ? 5.528 -4.065 -3.523 1.00 98.31 99 ARG A CA 1
ATOM 740 C C . ARG A 1 99 ? 5.586 -3.196 -2.272 1.00 98.31 99 ARG A C 1
ATOM 742 O O . ARG A 1 99 ? 5.178 -2.037 -2.303 1.00 98.31 99 ARG A O 1
ATOM 749 N N . PHE A 1 100 ? 6.099 -3.750 -1.179 1.00 98.25 100 PHE A N 1
ATOM 750 C CA . PHE A 1 100 ? 6.170 -3.087 0.119 1.00 98.25 100 PHE A CA 1
ATOM 751 C C . PHE A 1 100 ? 7.601 -2.746 0.515 1.00 98.25 100 PHE A C 1
ATOM 753 O O . PHE A 1 100 ? 8.528 -3.534 0.322 1.00 98.25 100 PHE A O 1
ATOM 760 N N . ILE A 1 101 ? 7.745 -1.586 1.145 1.00 97.69 101 ILE A N 1
ATOM 761 C CA . ILE A 1 101 ? 8.878 -1.257 2.009 1.00 97.69 101 ILE A CA 1
ATOM 762 C C . ILE A 1 101 ? 8.280 -0.990 3.381 1.00 97.69 101 ILE A C 1
ATOM 764 O O . ILE A 1 101 ? 7.474 -0.073 3.532 1.00 97.69 101 ILE A O 1
ATOM 768 N N . MET A 1 102 ? 8.642 -1.802 4.367 1.00 97.19 102 MET A N 1
ATOM 769 C CA . MET A 1 102 ? 8.134 -1.680 5.730 1.00 97.19 102 MET A CA 1
ATOM 770 C C . MET A 1 102 ? 9.246 -1.173 6.639 1.00 97.19 102 MET A C 1
ATOM 772 O O . MET A 1 102 ? 10.336 -1.735 6.649 1.00 97.19 102 MET A O 1
ATOM 776 N N . ILE A 1 103 ? 8.972 -0.099 7.376 1.00 94.56 103 ILE A N 1
ATOM 777 C CA . ILE A 1 103 ? 9.895 0.532 8.319 1.00 94.56 103 ILE A CA 1
ATOM 778 C C . ILE A 1 103 ? 9.288 0.412 9.719 1.00 94.56 103 ILE A C 1
ATOM 780 O O . ILE A 1 103 ? 8.278 1.054 10.026 1.00 94.56 103 ILE A O 1
ATOM 784 N N . ASP A 1 104 ? 9.919 -0.407 10.559 1.00 93.31 104 ASP A N 1
ATOM 785 C CA . ASP A 1 104 ? 9.505 -0.697 11.933 1.00 93.31 104 ASP A CA 1
ATOM 786 C C . ASP A 1 104 ? 10.725 -0.691 12.870 1.00 93.31 104 ASP A C 1
ATOM 788 O O . ASP A 1 104 ? 11.311 -1.736 13.164 1.00 93.31 104 ASP A O 1
ATOM 792 N N . PRO A 1 105 ? 11.128 0.490 13.368 1.00 86.56 105 PRO A N 1
ATOM 793 C CA . PRO A 1 105 ? 12.309 0.611 14.216 1.00 86.56 105 PRO A CA 1
ATOM 794 C C . PRO A 1 105 ? 12.139 -0.010 15.603 1.00 86.56 105 PRO A C 1
ATOM 796 O O . PRO A 1 105 ? 13.121 -0.175 16.325 1.00 86.56 105 PRO A O 1
ATOM 799 N N . LYS A 1 106 ? 10.902 -0.331 15.999 1.00 85.56 106 LYS A N 1
ATOM 800 C CA . LYS A 1 106 ? 10.596 -0.951 17.293 1.00 85.56 106 LYS A CA 1
ATOM 801 C C . LYS A 1 106 ? 10.410 -2.463 17.175 1.00 85.56 106 LYS A C 1
ATOM 803 O O . LYS A 1 106 ? 10.407 -3.134 18.202 1.00 85.56 106 LYS A O 1
ATOM 808 N N . MET A 1 107 ? 10.310 -2.989 15.953 1.00 83.56 107 MET A N 1
ATOM 809 C CA . MET A 1 107 ? 10.062 -4.400 15.640 1.00 83.56 107 MET A CA 1
ATOM 810 C C . MET A 1 107 ? 8.786 -4.948 16.296 1.00 83.56 107 MET A C 1
ATOM 812 O O . MET A 1 107 ? 8.736 -6.120 16.677 1.00 83.56 107 MET A O 1
ATOM 816 N N . LEU A 1 108 ? 7.764 -4.109 16.461 1.00 83.50 108 LEU A N 1
ATOM 817 C CA . LEU A 1 108 ? 6.544 -4.474 17.186 1.00 83.50 108 LEU A CA 1
ATOM 818 C C . LEU A 1 108 ? 5.378 -4.809 16.262 1.00 83.50 108 LEU A C 1
ATOM 820 O O . LEU A 1 108 ? 4.621 -5.729 16.556 1.00 83.50 108 LEU A O 1
ATOM 824 N N . GLU A 1 109 ? 5.213 -4.058 15.178 1.00 85.81 109 GLU A N 1
ATOM 825 C CA . GLU A 1 109 ? 3.950 -4.022 14.440 1.00 85.81 109 GLU A CA 1
ATOM 826 C C . GLU A 1 109 ? 4.074 -4.651 13.051 1.00 85.81 109 GLU A C 1
ATOM 828 O O . GLU A 1 109 ? 3.162 -5.353 12.613 1.00 85.81 109 GLU A O 1
ATOM 833 N N . LEU A 1 110 ? 5.196 -4.432 12.352 1.00 92.62 110 LEU A N 1
ATOM 834 C CA . LEU A 1 110 ? 5.371 -4.872 10.962 1.00 92.62 110 LEU A CA 1
ATOM 835 C C . LEU A 1 110 ? 6.296 -6.084 10.813 1.00 92.62 110 LEU A C 1
ATOM 837 O O . LEU A 1 110 ? 6.281 -6.720 9.763 1.00 92.62 110 LEU A O 1
ATOM 841 N N . SER A 1 111 ? 7.048 -6.454 11.853 1.00 92.00 111 SER A N 1
ATOM 842 C CA . SER A 1 111 ? 7.946 -7.623 11.841 1.00 92.00 111 SER A CA 1
ATOM 843 C C . SER A 1 111 ? 7.231 -8.947 11.525 1.00 92.00 111 SER A C 1
ATOM 845 O O . SER A 1 111 ? 7.837 -9.873 10.992 1.00 92.00 111 SER A O 1
ATOM 847 N N . VAL A 1 112 ? 5.920 -9.031 11.774 1.00 95.12 112 VAL A N 1
ATOM 848 C CA . VAL A 1 112 ? 5.078 -10.186 11.413 1.00 95.12 112 VAL A CA 1
ATOM 849 C C . VAL A 1 112 ? 4.999 -10.441 9.900 1.00 95.12 112 VAL A C 1
ATOM 851 O O . VAL A 1 112 ? 4.679 -11.552 9.484 1.00 95.12 112 VAL A O 1
ATOM 854 N N . TYR A 1 113 ? 5.283 -9.431 9.075 1.00 96.44 113 TYR A N 1
ATOM 855 C CA . TYR A 1 113 ? 5.249 -9.527 7.614 1.00 96.44 113 TYR A CA 1
ATOM 856 C C . TYR A 1 113 ? 6.596 -9.909 7.000 1.00 96.44 113 TYR A C 1
ATOM 858 O O . TYR A 1 113 ? 6.711 -9.943 5.776 1.00 96.44 113 TYR A O 1
ATOM 866 N N . GLU A 1 114 ? 7.613 -10.193 7.811 1.00 96.31 114 GLU A N 1
ATOM 867 C CA . GLU A 1 114 ? 8.924 -10.591 7.310 1.00 96.31 114 GLU A CA 1
ATOM 868 C C . GLU A 1 114 ? 8.825 -11.811 6.373 1.00 96.31 114 GLU A C 1
ATOM 870 O O . GLU A 1 114 ? 8.089 -12.768 6.631 1.00 96.31 114 GLU A O 1
ATOM 875 N N . GLY A 1 115 ? 9.558 -11.768 5.258 1.00 95.44 115 GLY A N 1
ATOM 876 C CA . GLY A 1 115 ? 9.610 -12.861 4.281 1.00 95.44 115 GLY A CA 1
ATOM 877 C C . GLY A 1 115 ? 8.429 -12.986 3.306 1.00 95.44 115 GLY A C 1
ATOM 878 O O . GLY A 1 115 ? 8.448 -13.891 2.467 1.00 95.44 115 GLY A O 1
ATOM 879 N N . ILE A 1 116 ? 7.415 -12.110 3.342 1.00 97.81 116 ILE A N 1
ATOM 880 C CA . ILE A 1 116 ? 6.376 -12.118 2.294 1.00 97.81 116 ILE A CA 1
ATOM 881 C C . ILE A 1 116 ? 6.973 -11.728 0.927 1.00 97.81 116 ILE A C 1
ATOM 883 O O . ILE A 1 116 ? 7.828 -10.844 0.852 1.00 97.81 116 ILE A O 1
ATOM 887 N N . PRO A 1 117 ? 6.493 -12.304 -0.193 1.00 97.81 117 PRO A N 1
ATOM 888 C CA . PRO A 1 117 ? 7.076 -12.058 -1.518 1.00 97.81 117 PRO A CA 1
ATOM 889 C C . PRO A 1 117 ? 6.868 -10.623 -2.028 1.00 97.81 117 PRO A C 1
ATOM 891 O O . PRO A 1 117 ? 7.535 -10.189 -2.969 1.00 97.81 117 PRO A O 1
ATOM 894 N N . HIS A 1 118 ? 5.940 -9.878 -1.425 1.00 98.25 118 HIS A N 1
ATOM 895 C CA . HIS A 1 118 ? 5.677 -8.479 -1.750 1.00 98.25 118 HIS A CA 1
ATOM 896 C C . HIS A 1 118 ? 6.746 -7.527 -1.205 1.00 98.25 118 HIS A C 1
ATOM 898 O O . HIS A 1 118 ? 6.835 -6.403 -1.690 1.00 98.25 118 HIS A O 1
ATOM 904 N N . LEU A 1 119 ? 7.568 -7.926 -0.232 1.00 98.06 119 LEU A N 1
ATOM 905 C CA . LEU A 1 119 ? 8.634 -7.066 0.285 1.00 98.06 119 LEU A CA 1
ATOM 906 C C . LEU A 1 119 ? 9.718 -6.822 -0.781 1.00 98.06 119 LEU A C 1
ATOM 908 O O . LEU A 1 119 ? 10.114 -7.729 -1.512 1.00 98.06 119 LEU A O 1
ATOM 912 N N . LEU A 1 120 ? 10.180 -5.575 -0.906 1.00 96.62 120 LEU A N 1
ATOM 913 C CA . LEU A 1 120 ? 11.351 -5.220 -1.731 1.00 96.62 120 LEU A CA 1
ATOM 914 C C . LEU A 1 120 ? 12.671 -5.431 -0.995 1.00 96.62 120 LEU A C 1
ATOM 916 O O . LEU A 1 120 ? 13.712 -5.607 -1.618 1.00 96.62 120 LEU A O 1
ATOM 920 N N . THR A 1 121 ? 12.608 -5.377 0.325 1.00 95.81 121 THR A N 1
ATOM 921 C CA . THR A 1 121 ? 13.708 -5.535 1.266 1.00 95.81 121 THR A CA 1
ATOM 922 C C . THR A 1 121 ? 13.123 -6.091 2.558 1.00 95.81 121 THR A C 1
ATOM 924 O O . THR A 1 121 ? 11.925 -5.928 2.796 1.00 95.81 121 THR A O 1
ATOM 927 N N . GLU A 1 122 ? 13.957 -6.715 3.386 1.00 95.81 122 GLU A N 1
ATOM 928 C CA . GLU A 1 122 ? 13.593 -7.098 4.757 1.00 95.81 122 GLU A CA 1
ATOM 929 C C . GLU A 1 122 ? 13.025 -5.895 5.527 1.00 95.81 122 GLU A C 1
ATOM 931 O O . GLU A 1 122 ? 13.305 -4.736 5.177 1.00 95.81 122 GLU A O 1
ATOM 936 N N . VAL A 1 123 ? 12.216 -6.154 6.558 1.00 96.38 123 VAL A N 1
ATOM 937 C CA . VAL A 1 123 ? 11.616 -5.092 7.372 1.00 96.38 123 VAL A CA 1
ATOM 938 C C . VAL A 1 123 ? 12.733 -4.231 7.958 1.00 96.38 123 VAL A C 1
ATOM 940 O O . VAL A 1 123 ? 13.622 -4.695 8.668 1.00 96.38 123 VAL A O 1
ATOM 943 N N . VAL A 1 124 ? 12.694 -2.940 7.640 1.00 95.00 124 VAL A N 1
ATOM 944 C CA . VAL A 1 124 ? 13.766 -2.009 7.965 1.00 95.00 124 VAL A CA 1
ATOM 945 C C . VAL A 1 124 ? 13.640 -1.574 9.417 1.00 95.00 124 VAL A C 1
ATOM 947 O O . VAL A 1 124 ? 12.682 -0.898 9.797 1.00 95.00 124 VAL A O 1
ATOM 950 N N . THR A 1 125 ? 14.644 -1.921 10.214 1.00 92.50 125 THR A N 1
ATOM 951 C CA . THR A 1 125 ? 14.690 -1.606 11.647 1.00 92.50 125 THR A CA 1
ATOM 952 C C . THR A 1 125 ? 15.687 -0.499 11.978 1.00 92.50 125 THR A C 1
ATOM 954 O O . THR A 1 125 ? 15.482 0.254 12.929 1.00 92.50 125 THR A O 1
ATOM 957 N N . ASP A 1 126 ? 16.764 -0.355 11.196 1.00 91.38 126 ASP A N 1
ATOM 958 C CA . ASP A 1 126 ? 17.740 0.722 11.378 1.00 91.38 126 ASP A CA 1
ATOM 959 C C . ASP A 1 126 ? 17.260 2.030 10.724 1.00 91.38 126 ASP A C 1
ATOM 961 O O . ASP A 1 126 ? 16.845 2.086 9.564 1.00 91.38 126 ASP A O 1
ATOM 965 N N . MET A 1 127 ? 17.357 3.132 11.468 1.00 87.75 127 MET A N 1
ATOM 966 C CA . MET A 1 127 ? 16.879 4.446 11.024 1.00 87.75 127 MET A CA 1
ATOM 967 C C . MET A 1 127 ? 17.699 5.056 9.880 1.00 87.75 127 MET A C 1
ATOM 969 O O . MET A 1 127 ? 17.196 5.900 9.132 1.00 87.75 127 MET A O 1
ATOM 973 N N . LYS A 1 128 ? 18.972 4.681 9.733 1.00 88.19 128 LYS A N 1
ATOM 974 C CA . LYS A 1 128 ? 19.800 5.087 8.589 1.00 88.19 128 LYS A CA 1
ATOM 975 C C . LYS A 1 128 ? 19.373 4.327 7.343 1.00 88.19 128 LYS A C 1
ATOM 977 O O . LYS A 1 128 ? 19.286 4.942 6.281 1.00 88.19 128 LYS A O 1
ATOM 982 N N . ASP A 1 129 ? 19.058 3.045 7.483 1.00 91.31 129 ASP A N 1
ATOM 983 C CA . ASP A 1 129 ? 18.554 2.232 6.378 1.00 91.31 129 ASP A CA 1
ATOM 984 C C . ASP A 1 129 ? 17.160 2.687 5.953 1.00 91.31 129 ASP A C 1
ATOM 986 O O . ASP A 1 129 ? 16.898 2.797 4.758 1.00 91.31 129 ASP A O 1
ATOM 990 N N . ALA A 1 130 ? 16.322 3.127 6.896 1.00 91.25 130 ALA A N 1
ATOM 991 C CA . ALA A 1 130 ? 15.051 3.782 6.588 1.00 91.25 130 ALA A CA 1
ATOM 992 C C . ALA A 1 130 ? 15.252 5.039 5.722 1.00 91.25 130 ALA A C 1
ATOM 994 O O . ALA A 1 130 ? 14.561 5.240 4.721 1.00 91.25 130 ALA A O 1
ATOM 995 N N . ALA A 1 131 ? 16.243 5.876 6.050 1.00 89.88 131 ALA A N 1
ATOM 996 C CA . ALA A 1 131 ? 16.580 7.043 5.236 1.00 89.88 131 ALA A CA 1
ATOM 997 C C . ALA A 1 131 ? 17.114 6.654 3.844 1.00 89.88 131 ALA A C 1
ATOM 999 O O . ALA A 1 131 ? 16.817 7.335 2.860 1.00 89.88 131 ALA A O 1
ATOM 1000 N N . ASN A 1 132 ? 17.883 5.566 3.743 1.00 91.56 132 ASN A N 1
ATOM 1001 C CA . ASN A 1 132 ? 18.358 5.038 2.464 1.00 91.56 132 ASN A CA 1
ATOM 1002 C C . ASN A 1 132 ? 17.203 4.486 1.615 1.00 91.56 132 ASN A C 1
ATOM 1004 O O . ASN A 1 132 ? 17.146 4.784 0.424 1.00 91.56 132 ASN A O 1
ATOM 1008 N N . ALA A 1 133 ? 16.249 3.774 2.219 1.00 93.62 133 ALA A N 1
ATOM 1009 C CA . ALA A 1 133 ? 15.058 3.264 1.547 1.00 93.62 133 ALA A CA 1
ATOM 1010 C C . ALA A 1 133 ? 14.191 4.403 0.985 1.00 93.62 133 ALA A C 1
ATOM 1012 O O . ALA A 1 133 ? 13.764 4.351 -0.168 1.00 93.62 133 ALA A O 1
ATOM 1013 N N . LEU A 1 134 ? 14.001 5.488 1.745 1.00 91.50 134 LEU A N 1
ATOM 1014 C CA . LEU A 1 134 ? 13.289 6.674 1.256 1.00 91.50 134 LEU A CA 1
ATOM 1015 C C . LEU A 1 134 ? 14.033 7.372 0.108 1.00 91.50 134 LEU A C 1
ATOM 1017 O O . LEU A 1 134 ? 13.409 7.772 -0.872 1.00 91.50 134 LEU A O 1
ATOM 1021 N N . ARG A 1 135 ? 15.366 7.489 0.180 1.00 91.94 135 ARG A N 1
ATOM 1022 C CA . ARG A 1 135 ? 16.175 8.015 -0.939 1.00 91.94 135 ARG A CA 1
ATOM 1023 C C . ARG A 1 135 ? 16.068 7.137 -2.179 1.00 91.94 135 ARG A C 1
ATOM 1025 O O . ARG A 1 135 ? 15.968 7.661 -3.284 1.00 91.94 135 ARG A O 1
ATOM 1032 N N . TRP A 1 136 ? 16.064 5.821 -1.998 1.00 96.00 136 TRP A N 1
ATOM 1033 C CA . TRP A 1 136 ? 15.838 4.879 -3.084 1.00 96.00 136 TRP A CA 1
ATOM 1034 C C . TRP A 1 136 ? 14.461 5.096 -3.723 1.00 96.00 136 TRP A C 1
ATOM 1036 O O . TRP A 1 136 ? 14.388 5.187 -4.943 1.00 96.00 136 TRP A O 1
ATOM 1046 N N . CYS A 1 137 ? 13.405 5.312 -2.927 1.00 95.44 137 CYS A N 1
ATOM 1047 C CA . CYS A 1 137 ? 12.069 5.629 -3.450 1.00 95.44 137 CYS A CA 1
ATOM 1048 C C . CYS A 1 137 ? 12.064 6.906 -4.305 1.00 95.44 137 CYS A C 1
ATOM 1050 O O . CYS A 1 137 ? 11.408 6.944 -5.342 1.00 95.44 137 CYS A O 1
ATOM 1052 N N . VAL A 1 138 ? 12.809 7.944 -3.904 1.00 94.56 138 VAL A N 1
ATOM 1053 C CA . VAL A 1 138 ? 12.946 9.181 -4.696 1.00 94.56 138 VAL A CA 1
ATOM 1054 C C . VAL A 1 138 ? 13.645 8.906 -6.030 1.00 94.56 138 VAL A C 1
ATOM 1056 O O . VAL A 1 138 ? 13.157 9.332 -7.075 1.00 94.56 138 VAL A O 1
ATOM 1059 N N . ASN A 1 139 ? 14.746 8.154 -6.017 1.00 95.00 139 ASN A N 1
ATOM 1060 C CA . ASN A 1 139 ? 15.463 7.792 -7.242 1.00 95.00 139 ASN A CA 1
ATOM 1061 C C . ASN A 1 139 ? 14.603 6.922 -8.175 1.00 95.00 139 ASN A C 1
ATOM 1063 O O . ASN A 1 139 ? 14.603 7.124 -9.390 1.00 95.00 139 ASN A O 1
ATOM 1067 N N . GLU A 1 140 ? 13.848 5.976 -7.614 1.00 96.25 140 GLU A N 1
ATOM 1068 C CA . GLU A 1 140 ? 12.938 5.112 -8.366 1.00 96.25 140 GLU A CA 1
ATOM 1069 C C . GLU A 1 140 ? 11.782 5.915 -8.973 1.00 96.25 140 GLU A C 1
ATOM 1071 O O . GLU A 1 140 ? 11.446 5.741 -10.144 1.00 96.25 140 GLU A O 1
ATOM 1076 N N . MET A 1 141 ? 11.232 6.876 -8.229 1.00 94.75 141 MET A N 1
ATOM 1077 C CA . MET A 1 141 ? 10.242 7.820 -8.746 1.00 94.75 141 MET A CA 1
ATOM 1078 C C . MET A 1 141 ? 10.799 8.601 -9.949 1.00 94.75 141 MET A C 1
ATOM 1080 O O . MET A 1 141 ? 10.144 8.684 -10.989 1.00 94.75 141 MET A O 1
ATOM 1084 N N . GLU A 1 142 ? 12.014 9.148 -9.856 1.00 95.38 142 GLU A N 1
ATOM 1085 C CA . GLU A 1 142 ? 12.649 9.859 -10.975 1.00 95.38 142 GLU A CA 1
ATOM 1086 C C . GLU A 1 142 ? 12.884 8.955 -12.192 1.00 95.38 142 GLU A C 1
ATOM 1088 O O . GLU A 1 142 ? 12.643 9.373 -13.331 1.00 95.38 142 GLU A O 1
ATOM 1093 N N . ARG A 1 143 ? 13.324 7.708 -11.973 1.00 95.19 143 ARG A N 1
ATOM 1094 C CA . ARG A 1 143 ? 13.465 6.695 -13.030 1.00 95.19 143 ARG A CA 1
ATOM 1095 C C . ARG A 1 143 ? 12.125 6.453 -13.725 1.00 95.19 143 ARG A C 1
ATOM 1097 O O . ARG A 1 143 ? 12.053 6.536 -14.953 1.00 95.19 143 ARG A O 1
ATOM 1104 N N . ARG A 1 144 ? 11.055 6.229 -12.961 1.00 96.00 144 ARG A N 1
ATOM 1105 C CA . ARG A 1 144 ? 9.701 6.007 -13.492 1.00 96.00 144 ARG A CA 1
ATOM 1106 C C . ARG A 1 144 ? 9.183 7.211 -14.265 1.00 96.00 144 ARG A C 1
ATOM 1108 O O . ARG A 1 144 ? 8.624 7.032 -15.343 1.00 96.00 144 ARG A O 1
ATOM 1115 N N . TYR A 1 145 ? 9.429 8.437 -13.800 1.00 94.81 145 TYR A N 1
ATOM 1116 C CA . TYR A 1 145 ? 9.068 9.644 -14.553 1.00 94.81 145 TYR A CA 1
ATOM 1117 C C . TYR A 1 145 ? 9.759 9.720 -15.916 1.00 94.81 145 TYR A C 1
ATOM 1119 O O . TYR A 1 145 ? 9.112 10.078 -16.902 1.00 94.81 145 TYR A O 1
ATOM 1127 N N . LYS A 1 146 ? 11.045 9.356 -16.001 1.00 94.62 146 LYS A N 1
ATOM 1128 C CA . LYS A 1 146 ? 11.762 9.292 -17.284 1.00 94.62 146 LYS A CA 1
ATOM 1129 C C . LYS A 1 146 ? 11.119 8.261 -18.210 1.00 94.62 146 LYS A C 1
ATOM 1131 O O . LYS A 1 146 ? 10.760 8.603 -19.333 1.00 94.62 146 LYS A O 1
ATOM 1136 N N . LEU A 1 147 ? 10.892 7.039 -17.724 1.00 94.25 147 LEU A N 1
ATOM 1137 C CA . LEU A 1 147 ? 10.251 5.972 -18.501 1.00 94.25 147 LEU A CA 1
ATOM 1138 C C . LEU A 1 147 ? 8.852 6.370 -18.995 1.00 94.25 147 LEU A C 1
ATOM 1140 O O . LEU A 1 147 ? 8.543 6.221 -20.177 1.00 94.25 147 LEU A O 1
ATOM 1144 N N . MET A 1 148 ? 8.027 6.947 -18.120 1.00 95.56 148 MET A N 1
ATOM 1145 C CA . MET A 1 148 ? 6.696 7.441 -18.476 1.00 95.56 148 MET A CA 1
ATOM 1146 C C . MET A 1 148 ? 6.754 8.552 -19.528 1.00 95.56 148 MET A C 1
ATOM 1148 O O . MET A 1 148 ? 5.978 8.534 -20.483 1.00 95.56 148 MET A O 1
ATOM 1152 N N . SER A 1 149 ? 7.701 9.485 -19.394 1.00 94.81 149 SER A N 1
ATOM 1153 C CA . SER A 1 149 ? 7.919 10.565 -20.360 1.00 94.81 149 SER A CA 1
ATOM 1154 C C . SER A 1 149 ? 8.315 10.027 -21.737 1.00 94.81 149 SER A C 1
ATOM 1156 O O . SER A 1 149 ? 7.714 10.412 -22.740 1.00 94.81 149 SER A O 1
ATOM 1158 N N . ALA A 1 150 ? 9.251 9.073 -21.797 1.00 93.31 150 ALA A N 1
ATOM 1159 C CA . ALA A 1 150 ? 9.677 8.455 -23.053 1.00 93.31 150 ALA A CA 1
ATOM 1160 C C . ALA A 1 150 ? 8.556 7.668 -23.744 1.00 93.31 150 ALA A C 1
ATOM 1162 O O . ALA A 1 150 ? 8.457 7.675 -24.970 1.00 93.31 150 ALA A O 1
ATOM 1163 N N . LEU A 1 151 ? 7.679 7.031 -22.965 1.00 94.31 151 LEU A N 1
ATOM 1164 C CA . LEU A 1 151 ? 6.492 6.365 -23.494 1.00 94.31 151 LEU A CA 1
ATOM 1165 C C . LEU A 1 151 ? 5.310 7.321 -23.702 1.00 94.31 151 LEU A C 1
ATOM 1167 O O . LEU A 1 151 ? 4.273 6.879 -24.184 1.00 94.31 151 LEU A O 1
ATOM 1171 N N . GLY A 1 152 ? 5.410 8.609 -23.370 1.00 95.25 152 GLY A N 1
ATOM 1172 C CA . GLY A 1 152 ? 4.320 9.577 -23.534 1.00 95.25 152 GLY A CA 1
ATOM 1173 C C . GLY A 1 152 ? 3.075 9.272 -22.690 1.00 95.25 152 GLY A C 1
ATOM 1174 O O . GLY A 1 152 ? 1.955 9.519 -23.137 1.00 95.25 152 GLY A O 1
ATOM 1175 N N . VAL A 1 153 ? 3.251 8.705 -21.494 1.00 96.25 153 VAL A N 1
ATOM 1176 C CA . VAL A 1 153 ? 2.175 8.391 -20.535 1.00 96.25 153 VAL A CA 1
ATOM 1177 C C . VAL A 1 153 ? 2.287 9.268 -19.287 1.00 96.25 153 VAL A C 1
ATOM 1179 O O . VAL A 1 153 ? 3.347 9.807 -18.982 1.00 96.25 153 VAL A O 1
ATOM 1182 N N . ARG A 1 154 ? 1.172 9.452 -18.571 1.00 92.25 154 ARG A N 1
ATOM 1183 C CA . ARG A 1 154 ? 1.081 10.396 -17.438 1.00 92.25 154 ARG A CA 1
ATOM 1184 C C . ARG A 1 154 ? 1.120 9.743 -16.057 1.00 92.25 154 ARG A C 1
ATOM 1186 O O . ARG A 1 154 ? 1.246 10.457 -15.070 1.00 92.25 154 ARG A O 1
ATOM 1193 N N . ASN A 1 155 ? 0.937 8.430 -15.975 1.00 92.56 155 ASN A N 1
ATOM 1194 C CA . ASN A 1 155 ? 0.869 7.693 -14.717 1.00 92.56 155 ASN A CA 1
ATOM 1195 C C . ASN A 1 155 ? 1.294 6.229 -14.915 1.00 92.56 155 ASN A C 1
ATOM 1197 O O . ASN A 1 155 ? 1.392 5.746 -16.048 1.00 92.56 155 ASN A O 1
ATOM 1201 N N . LEU A 1 156 ? 1.525 5.534 -13.797 1.00 94.00 156 LEU A N 1
ATOM 1202 C CA . LEU A 1 156 ? 1.990 4.146 -13.782 1.00 94.00 156 LEU A CA 1
ATOM 1203 C C . LEU A 1 156 ? 0.986 3.178 -14.426 1.00 94.00 156 LEU A C 1
ATOM 1205 O O . LEU A 1 156 ? 1.387 2.239 -15.106 1.00 94.00 156 LEU A O 1
ATOM 1209 N N . ALA A 1 157 ? -0.318 3.434 -14.273 1.00 93.38 157 ALA A N 1
ATOM 1210 C CA . ALA A 1 157 ? -1.358 2.629 -14.912 1.00 93.38 157 ALA A CA 1
ATOM 1211 C C . ALA A 1 157 ? -1.227 2.669 -16.444 1.00 93.38 157 ALA A C 1
ATOM 1213 O O . ALA A 1 157 ? -1.139 1.624 -17.079 1.00 93.38 157 ALA A O 1
ATOM 1214 N N . GLY A 1 158 ? -1.091 3.863 -17.027 1.00 95.44 158 GLY A N 1
ATOM 1215 C CA . GLY A 1 158 ? -0.886 4.035 -18.465 1.00 95.44 158 GLY A CA 1
ATOM 1216 C C . GLY A 1 158 ? 0.450 3.470 -18.957 1.00 95.44 158 GLY A C 1
ATOM 1217 O O . GLY A 1 158 ? 0.526 2.959 -20.072 1.00 95.44 158 GLY A O 1
ATOM 1218 N N . TYR A 1 159 ? 1.502 3.517 -18.131 1.00 96.81 159 TYR A N 1
ATOM 1219 C CA . TYR A 1 159 ? 2.755 2.807 -18.413 1.00 96.81 159 TYR A CA 1
ATOM 1220 C C . TYR A 1 159 ? 2.510 1.298 -18.531 1.00 96.81 159 TYR A C 1
ATOM 1222 O O . TYR A 1 159 ? 2.820 0.704 -19.562 1.00 96.81 159 TYR A O 1
ATOM 1230 N N . ASN A 1 160 ? 1.878 0.697 -17.522 1.00 96.25 160 ASN A N 1
ATOM 1231 C CA . ASN A 1 160 ? 1.604 -0.737 -17.480 1.00 96.25 160 ASN A CA 1
ATOM 1232 C C . ASN A 1 160 ? 0.654 -1.194 -18.599 1.00 96.25 160 ASN A C 1
ATOM 1234 O O . ASN A 1 160 ? 0.855 -2.268 -19.161 1.00 96.25 160 ASN A O 1
ATOM 1238 N N . GLU A 1 161 ? -0.334 -0.378 -18.976 1.00 95.94 161 GLU A N 1
ATOM 1239 C CA . GLU A 1 161 ? -1.209 -0.643 -20.125 1.00 95.94 161 GLU A CA 1
ATOM 1240 C C . GLU A 1 161 ? -0.421 -0.734 -21.437 1.00 95.94 161 GLU A C 1
ATOM 1242 O O . GLU A 1 161 ? -0.634 -1.674 -22.207 1.00 95.94 161 GLU A O 1
ATOM 1247 N N . LYS A 1 162 ? 0.530 0.186 -21.667 1.00 95.62 162 LYS A N 1
ATOM 1248 C CA . LYS A 1 162 ? 1.399 0.153 -22.853 1.00 95.62 162 LYS A CA 1
ATOM 1249 C C . LYS A 1 162 ? 2.307 -1.067 -22.885 1.00 95.62 162 LYS A C 1
ATOM 1251 O O . LYS A 1 162 ? 2.470 -1.659 -23.950 1.00 95.62 162 LYS A O 1
ATOM 1256 N N . ILE A 1 163 ? 2.885 -1.446 -21.745 1.00 96.31 163 ILE A N 1
ATOM 1257 C CA . ILE A 1 163 ? 3.703 -2.662 -21.661 1.00 96.31 163 ILE A CA 1
ATOM 1258 C C . ILE A 1 163 ? 2.846 -3.897 -21.962 1.00 96.31 163 ILE A C 1
ATOM 1260 O O . ILE A 1 163 ? 3.202 -4.699 -22.819 1.00 96.31 163 ILE A O 1
ATOM 1264 N N . ALA A 1 164 ? 1.665 -4.004 -21.351 1.00 95.12 164 ALA A N 1
ATOM 1265 C CA . ALA A 1 164 ? 0.768 -5.130 -21.586 1.00 95.12 164 ALA A CA 1
ATOM 1266 C C . ALA A 1 164 ? 0.283 -5.208 -23.047 1.00 95.12 164 ALA A C 1
ATOM 1268 O O . ALA A 1 164 ? 0.078 -6.299 -23.577 1.00 95.12 164 ALA A O 1
ATOM 1269 N N . GLU A 1 165 ? 0.070 -4.071 -23.713 1.00 96.12 165 GLU A N 1
ATOM 1270 C CA . GLU A 1 165 ? -0.261 -4.025 -25.142 1.00 96.12 165 GLU A CA 1
ATOM 1271 C C . GLU A 1 165 ? 0.895 -4.509 -26.021 1.00 96.12 165 GLU A C 1
ATOM 1273 O O . GLU A 1 165 ? 0.684 -5.341 -26.905 1.00 96.12 165 GLU A O 1
ATOM 1278 N N . ALA A 1 166 ? 2.112 -4.043 -25.741 1.00 94.62 166 ALA A N 1
ATOM 1279 C CA . ALA A 1 166 ? 3.323 -4.471 -26.428 1.00 94.62 166 ALA A CA 1
ATOM 1280 C C . ALA A 1 166 ? 3.562 -5.984 -26.300 1.00 94.62 166 ALA A C 1
ATOM 1282 O O . ALA A 1 166 ? 3.848 -6.647 -27.301 1.00 94.62 166 ALA A O 1
ATOM 1283 N N . ASP A 1 167 ? 3.359 -6.541 -25.105 1.00 93.69 167 ASP A N 1
ATOM 1284 C CA . ASP A 1 167 ? 3.475 -7.979 -24.852 1.00 93.69 167 ASP A CA 1
ATOM 1285 C C . ASP A 1 167 ? 2.429 -8.782 -25.642 1.00 93.69 167 ASP A C 1
ATOM 1287 O O . ASP A 1 167 ? 2.770 -9.771 -26.294 1.00 93.69 167 ASP A O 1
ATOM 1291 N N . ARG A 1 168 ? 1.166 -8.324 -25.681 1.00 95.31 168 ARG A N 1
ATOM 1292 C CA . ARG A 1 168 ? 0.101 -8.961 -26.487 1.00 95.31 168 ARG A CA 1
ATOM 1293 C C . ARG A 1 168 ? 0.408 -8.958 -27.984 1.00 95.31 168 ARG A C 1
ATOM 1295 O O . ARG A 1 168 ? 0.016 -9.886 -28.686 1.00 95.31 168 ARG A O 1
ATOM 1302 N N . MET A 1 169 ? 1.089 -7.925 -28.474 1.00 95.31 169 MET A N 1
ATOM 1303 C CA . MET A 1 169 ? 1.510 -7.815 -29.874 1.00 95.31 169 MET A CA 1
ATOM 1304 C C . MET A 1 169 ? 2.848 -8.515 -30.164 1.00 95.31 169 MET A C 1
ATOM 1306 O O . MET A 1 169 ? 3.325 -8.442 -31.296 1.00 95.31 169 MET A O 1
ATOM 1310 N N . MET A 1 170 ? 3.465 -9.171 -29.169 1.00 93.12 170 MET A N 1
ATOM 1311 C CA . MET A 1 170 ? 4.816 -9.746 -29.254 1.00 93.12 170 MET A CA 1
ATOM 1312 C C . MET A 1 170 ? 5.863 -8.732 -29.746 1.00 93.12 170 MET A C 1
ATOM 1314 O O . MET A 1 170 ? 6.811 -9.075 -30.454 1.00 93.12 170 MET A O 1
ATOM 1318 N N . ARG A 1 171 ? 5.689 -7.459 -29.373 1.00 93.19 171 ARG A N 1
ATOM 1319 C CA . ARG A 1 171 ? 6.563 -6.348 -29.756 1.00 93.19 171 ARG A CA 1
ATOM 1320 C C . ARG A 1 171 ? 7.118 -5.670 -28.500 1.00 93.19 171 ARG A C 1
ATOM 1322 O O . ARG A 1 171 ? 6.684 -4.565 -28.178 1.00 93.19 171 ARG A O 1
ATOM 1329 N N . PRO A 1 172 ? 8.062 -6.314 -27.794 1.00 90.62 172 PRO A N 1
ATOM 1330 C CA . PRO A 1 172 ? 8.619 -5.783 -26.557 1.00 90.62 172 PRO A CA 1
ATOM 1331 C C . PRO A 1 172 ? 9.229 -4.392 -26.759 1.00 90.62 172 PRO A C 1
ATOM 1333 O O . PRO A 1 172 ? 9.870 -4.122 -27.779 1.00 90.62 172 PRO A O 1
ATOM 1336 N N . ILE A 1 173 ? 9.038 -3.510 -25.776 1.00 91.69 173 ILE A N 1
ATOM 1337 C CA . ILE A 1 173 ? 9.552 -2.139 -25.824 1.00 91.69 173 ILE A CA 1
ATOM 1338 C C . ILE A 1 173 ? 10.961 -2.108 -25.210 1.00 91.69 173 ILE A C 1
ATOM 1340 O O . ILE A 1 173 ? 11.093 -2.393 -24.019 1.00 91.69 173 ILE A O 1
ATOM 1344 N N . PRO A 1 174 ? 12.016 -1.768 -25.972 1.00 90.88 174 PRO A N 1
ATOM 1345 C CA . PRO A 1 174 ? 13.358 -1.596 -25.417 1.00 90.88 174 PRO A CA 1
ATOM 1346 C C . PRO A 1 174 ? 13.428 -0.355 -24.512 1.00 90.88 174 PRO A C 1
ATOM 1348 O O . PRO A 1 174 ? 12.729 0.629 -24.755 1.00 90.88 174 PRO A O 1
ATOM 1351 N N . ASP A 1 175 ? 14.277 -0.385 -23.483 1.00 90.38 175 ASP A N 1
ATOM 1352 C CA . ASP A 1 175 ? 14.491 0.758 -22.582 1.00 90.38 175 ASP A CA 1
ATOM 1353 C C . ASP A 1 175 ? 15.080 1.993 -23.314 1.00 90.38 175 ASP A C 1
ATOM 1355 O O . ASP A 1 175 ? 16.241 2.010 -23.709 1.00 90.38 175 ASP A O 1
ATOM 1359 N N . PRO A 1 176 ? 14.344 3.100 -23.459 1.00 87.56 176 PRO A N 1
ATOM 1360 C CA . PRO A 1 176 ? 14.806 4.245 -24.242 1.00 87.56 176 PRO A CA 1
ATOM 1361 C C . PRO A 1 176 ? 16.056 4.948 -23.679 1.00 87.56 176 PRO A C 1
ATOM 1363 O O . PRO A 1 176 ? 16.637 5.783 -24.375 1.00 87.56 176 PRO A O 1
ATOM 1366 N N . TYR A 1 177 ? 16.459 4.661 -22.437 1.00 86.00 177 TYR A N 1
ATOM 1367 C CA . TYR A 1 177 ? 17.587 5.318 -21.775 1.00 86.00 177 TYR A CA 1
ATOM 1368 C C . TYR A 1 177 ? 18.826 4.440 -21.604 1.00 86.00 177 TYR A C 1
ATOM 1370 O O . TYR A 1 177 ? 19.852 4.965 -21.169 1.00 86.00 177 TYR A O 1
ATOM 1378 N N . TRP A 1 178 ? 18.759 3.151 -21.946 1.00 83.44 178 TRP A N 1
ATOM 1379 C CA . TRP A 1 178 ? 19.905 2.252 -21.820 1.00 83.44 178 TRP A CA 1
ATOM 1380 C C . TRP A 1 178 ? 20.988 2.582 -22.852 1.00 83.44 178 TRP A C 1
ATOM 1382 O O . TRP A 1 178 ? 20.703 2.815 -24.031 1.00 83.44 178 TRP A O 1
ATOM 1392 N N . LYS A 1 179 ? 22.250 2.583 -22.419 1.00 78.94 179 LYS A N 1
ATOM 1393 C CA . LYS A 1 179 ? 23.420 2.735 -23.288 1.00 78.94 179 LYS A CA 1
ATOM 1394 C C . LYS A 1 179 ? 24.323 1.501 -23.213 1.00 78.94 179 LYS A C 1
ATOM 1396 O O . LYS A 1 179 ? 24.451 0.898 -22.147 1.00 78.94 179 LYS A O 1
ATOM 1401 N N . PRO A 1 180 ? 25.029 1.157 -24.309 1.00 72.94 180 PRO A N 1
ATOM 1402 C CA . PRO A 1 180 ? 26.056 0.121 -24.273 1.00 72.94 180 PRO A CA 1
ATOM 1403 C C . PRO A 1 180 ? 27.100 0.419 -23.186 1.00 72.94 180 PRO A C 1
ATOM 1405 O O . PRO A 1 180 ? 27.784 1.440 -23.252 1.00 72.94 180 PRO A O 1
ATOM 1408 N N . GLY A 1 181 ? 27.205 -0.467 -22.191 1.00 70.94 181 GLY A N 1
ATOM 1409 C CA . GLY A 1 181 ? 28.078 -0.315 -21.019 1.00 70.94 181 GLY A CA 1
ATOM 1410 C C . GLY A 1 181 ? 27.359 -0.023 -19.695 1.00 70.94 181 GLY A C 1
ATOM 1411 O O . GLY A 1 181 ? 28.001 -0.114 -18.652 1.00 70.94 181 GLY A O 1
ATOM 1412 N N . ASP A 1 182 ? 26.050 0.264 -19.710 1.00 70.62 182 ASP A N 1
ATOM 1413 C CA . ASP A 1 182 ? 25.260 0.487 -18.486 1.00 70.62 182 ASP A CA 1
ATOM 1414 C C . ASP A 1 182 ? 24.960 -0.818 -17.717 1.00 70.62 182 ASP A C 1
ATOM 1416 O O . ASP A 1 182 ? 24.738 -0.788 -16.506 1.00 70.62 182 ASP A O 1
ATOM 1420 N N . SER A 1 183 ? 24.968 -1.976 -18.390 1.00 66.75 183 SER A N 1
ATOM 1421 C CA . SER A 1 183 ? 24.818 -3.300 -17.767 1.00 66.75 183 SER A CA 1
ATOM 1422 C C . SER A 1 183 ? 25.724 -4.352 -18.421 1.00 66.75 183 SER A C 1
ATOM 1424 O O . SER A 1 183 ? 26.303 -4.119 -19.48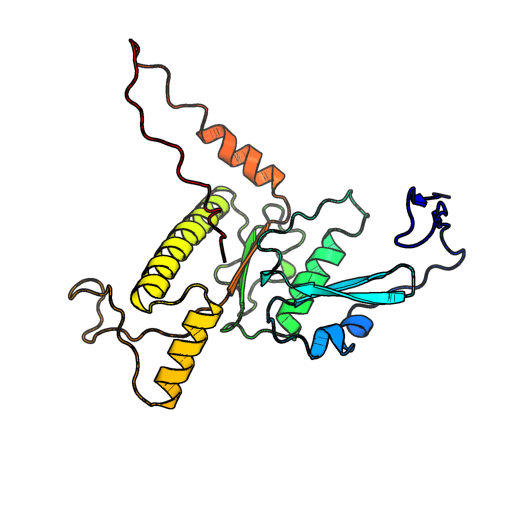3 1.00 66.75 183 SER A O 1
ATOM 1426 N N . MET A 1 184 ? 25.854 -5.525 -17.783 1.00 66.31 184 MET A N 1
ATOM 1427 C CA . MET A 1 184 ? 26.548 -6.689 -18.365 1.00 66.31 184 MET A CA 1
ATOM 1428 C C . MET A 1 184 ? 25.729 -7.393 -19.464 1.00 66.31 184 MET A C 1
ATOM 1430 O O . MET A 1 184 ? 26.177 -8.403 -20.009 1.00 66.31 184 MET A O 1
ATOM 1434 N N . ASP A 1 185 ? 24.538 -6.888 -19.795 1.00 64.88 185 ASP A N 1
ATOM 1435 C CA . ASP A 1 185 ? 23.665 -7.510 -20.783 1.00 64.88 185 ASP A CA 1
ATOM 1436 C C . ASP A 1 185 ? 24.182 -7.252 -22.201 1.00 64.88 185 ASP A C 1
ATOM 1438 O O . ASP A 1 185 ? 24.417 -6.118 -22.617 1.00 64.88 185 ASP A O 1
ATOM 1442 N N . ALA A 1 186 ? 24.321 -8.328 -22.977 1.00 64.12 186 ALA A N 1
ATOM 1443 C CA . ALA A 1 186 ? 24.730 -8.256 -24.380 1.00 64.12 186 ALA A CA 1
ATOM 1444 C C . ALA A 1 186 ? 23.630 -7.693 -25.302 1.00 64.12 186 ALA A C 1
ATOM 1446 O O . ALA A 1 186 ? 23.892 -7.386 -26.465 1.00 64.12 186 ALA A O 1
ATOM 1447 N N . GLN A 1 187 ? 22.393 -7.596 -24.805 1.00 71.12 187 GLN A N 1
ATOM 1448 C CA . GLN A 1 187 ? 21.229 -7.132 -25.549 1.00 71.12 187 GLN A CA 1
ATOM 1449 C C . GLN A 1 187 ? 20.516 -6.018 -24.803 1.00 71.12 187 GLN A C 1
ATOM 1451 O O . GLN A 1 187 ? 20.524 -5.945 -23.578 1.00 71.12 187 GLN A O 1
ATOM 1456 N N . HIS A 1 188 ? 19.857 -5.180 -25.593 1.00 75.19 188 HIS A N 1
ATOM 1457 C CA . HIS A 1 188 ? 19.060 -4.079 -25.105 1.00 75.19 188 HIS A CA 1
ATOM 1458 C C . HIS A 1 188 ? 17.956 -4.593 -24.153 1.00 75.19 188 HIS A C 1
ATOM 1460 O O . HIS A 1 188 ? 17.103 -5.367 -24.599 1.00 75.19 188 HIS A O 1
ATOM 1466 N N . PRO A 1 189 ? 17.913 -4.169 -22.874 1.00 85.44 189 PRO A N 1
ATOM 1467 C CA . PRO A 1 189 ? 16.893 -4.634 -21.945 1.00 85.44 189 PRO A CA 1
ATOM 1468 C C . PRO A 1 189 ? 15.505 -4.159 -22.378 1.00 85.44 189 PRO A C 1
ATOM 1470 O O . PRO A 1 189 ? 15.339 -3.070 -22.939 1.00 85.44 189 PRO A O 1
ATOM 1473 N N . VAL A 1 190 ? 14.514 -5.009 -22.119 1.00 90.38 190 VAL A N 1
ATOM 1474 C CA . VAL A 1 190 ? 13.101 -4.774 -22.422 1.00 90.38 190 VAL A CA 1
ATOM 1475 C C . VAL A 1 190 ? 12.396 -4.268 -21.170 1.00 90.38 190 VAL A C 1
ATOM 1477 O O . VAL A 1 190 ? 12.587 -4.807 -20.078 1.00 90.38 190 VAL A O 1
ATOM 1480 N N . LEU A 1 191 ? 11.560 -3.248 -21.344 1.00 93.44 191 LEU A N 1
ATOM 1481 C CA . LEU A 1 191 ? 10.707 -2.717 -20.292 1.00 93.44 191 LEU A CA 1
ATOM 1482 C C . LEU A 1 191 ? 9.659 -3.749 -19.862 1.00 93.44 191 LEU A C 1
ATOM 1484 O O . LEU A 1 191 ? 9.071 -4.440 -20.689 1.00 93.44 191 LEU A O 1
ATOM 1488 N N . LYS A 1 192 ? 9.408 -3.826 -18.556 1.00 94.12 192 LYS A N 1
ATOM 1489 C CA . LYS A 1 192 ? 8.431 -4.734 -17.943 1.00 94.12 192 LYS A CA 1
ATOM 1490 C C . LYS A 1 192 ? 7.405 -3.938 -17.149 1.00 94.12 192 LYS A C 1
ATOM 1492 O O . LYS A 1 192 ? 7.625 -2.770 -16.850 1.00 94.12 192 LYS A O 1
ATOM 1497 N N . LYS A 1 193 ? 6.298 -4.591 -16.790 1.00 95.56 193 LYS A N 1
ATOM 1498 C CA . LYS A 1 193 ? 5.306 -4.044 -15.861 1.00 95.56 193 LYS A CA 1
ATOM 1499 C C . LYS A 1 193 ? 5.997 -3.620 -14.563 1.00 95.56 193 LYS A C 1
ATOM 1501 O O . LYS A 1 193 ? 6.806 -4.365 -14.013 1.00 95.56 193 LYS A O 1
ATOM 1506 N N . GLU A 1 194 ? 5.656 -2.432 -14.087 1.00 96.50 194 GLU A N 1
ATOM 1507 C CA . GLU A 1 194 ? 6.204 -1.845 -12.869 1.00 96.50 194 GLU A CA 1
ATOM 1508 C C . GLU A 1 194 ? 5.141 -1.897 -11.755 1.00 96.50 194 GLU A C 1
ATOM 1510 O O . GLU A 1 194 ? 4.020 -1.411 -11.962 1.00 96.50 194 GLU A O 1
ATOM 1515 N N . PRO A 1 195 ? 5.451 -2.473 -10.577 1.00 97.38 195 PRO A N 1
ATOM 1516 C CA . PRO A 1 195 ? 4.500 -2.571 -9.473 1.00 97.38 195 PRO A CA 1
ATOM 1517 C C . PRO A 1 195 ? 4.303 -1.215 -8.789 1.00 97.38 195 PRO A C 1
ATOM 1519 O O . PRO A 1 195 ? 5.212 -0.379 -8.767 1.00 97.38 195 PRO A O 1
ATOM 1522 N N . TYR A 1 196 ? 3.157 -1.014 -8.144 1.00 97.25 196 TYR A N 1
ATOM 1523 C CA . TYR A 1 196 ? 2.997 0.056 -7.160 1.00 97.25 196 TYR A CA 1
ATOM 1524 C C . TYR A 1 196 ? 3.904 -0.200 -5.959 1.00 97.25 196 TYR A C 1
ATOM 1526 O O . TYR A 1 196 ? 4.013 -1.333 -5.492 1.00 97.25 196 TYR A O 1
ATOM 1534 N N . ILE A 1 197 ? 4.535 0.850 -5.438 1.00 97.44 197 ILE A N 1
ATOM 1535 C CA . ILE A 1 197 ? 5.391 0.752 -4.254 1.00 97.44 197 ILE A CA 1
ATOM 1536 C C . ILE A 1 197 ? 4.682 1.444 -3.097 1.00 97.44 197 ILE A C 1
ATOM 1538 O O . ILE A 1 197 ? 4.427 2.645 -3.142 1.00 97.44 197 ILE A O 1
ATOM 1542 N N . VAL A 1 198 ? 4.372 0.683 -2.050 1.00 97.31 198 VAL A N 1
ATOM 1543 C CA . VAL A 1 198 ? 3.742 1.193 -0.832 1.00 97.31 198 VAL A CA 1
ATOM 1544 C C . VAL A 1 198 ? 4.770 1.177 0.290 1.00 97.31 198 VAL A C 1
ATOM 1546 O O . VAL A 1 198 ? 5.247 0.121 0.712 1.00 97.31 198 VAL A O 1
ATOM 1549 N N . VAL A 1 199 ? 5.113 2.367 0.776 1.00 96.25 199 VAL A N 1
ATOM 1550 C CA . VAL A 1 199 ? 6.037 2.547 1.898 1.00 96.25 199 VAL A CA 1
ATOM 1551 C C . VAL A 1 199 ? 5.227 2.693 3.181 1.00 96.25 199 VAL A C 1
ATOM 1553 O O . VAL A 1 199 ? 4.460 3.643 3.327 1.00 96.25 199 VAL A O 1
ATOM 1556 N N . LEU A 1 200 ? 5.398 1.755 4.111 1.00 95.38 200 LEU A N 1
ATOM 1557 C CA . LEU A 1 200 ? 4.763 1.775 5.423 1.00 95.38 200 LEU A CA 1
ATOM 1558 C C . LEU A 1 200 ? 5.783 2.165 6.486 1.00 95.38 200 LEU A C 1
ATOM 1560 O O . LEU A 1 200 ? 6.845 1.558 6.585 1.00 95.38 200 LEU A O 1
ATOM 1564 N N . VAL A 1 201 ? 5.434 3.159 7.297 1.00 92.94 201 VAL A N 1
ATOM 1565 C CA . VAL A 1 201 ? 6.246 3.612 8.430 1.00 92.94 201 VAL A CA 1
ATOM 1566 C C . VAL A 1 201 ? 5.370 3.553 9.672 1.00 92.94 201 VAL A C 1
ATOM 1568 O O . VAL A 1 201 ? 4.415 4.322 9.765 1.00 92.94 201 VAL A O 1
ATOM 1571 N N . ASP A 1 202 ? 5.659 2.639 10.602 1.00 87.25 202 ASP A N 1
ATOM 1572 C CA . ASP A 1 202 ? 4.836 2.493 11.814 1.00 87.25 202 ASP A CA 1
ATOM 1573 C C . ASP A 1 202 ? 4.902 3.751 12.697 1.00 87.25 202 ASP A C 1
ATOM 1575 O O . ASP A 1 202 ? 3.874 4.312 13.096 1.00 87.25 202 ASP A O 1
ATOM 1579 N N . GLU A 1 203 ? 6.121 4.236 12.948 1.00 83.12 203 GLU A N 1
ATOM 1580 C CA . GLU A 1 203 ? 6.366 5.426 13.758 1.00 83.12 203 GLU A CA 1
ATOM 1581 C C . GLU A 1 203 ? 7.179 6.467 12.987 1.00 83.12 203 GLU A C 1
ATOM 1583 O O . GLU A 1 203 ? 8.411 6.520 13.021 1.00 83.12 203 GLU A O 1
ATOM 1588 N N . PHE A 1 204 ? 6.466 7.338 12.276 1.00 80.06 204 PHE A N 1
ATOM 1589 C CA . PHE A 1 204 ? 7.089 8.393 11.481 1.00 80.06 204 PHE A CA 1
ATOM 1590 C C . PHE A 1 204 ? 7.799 9.458 12.337 1.00 80.06 204 PHE A C 1
ATOM 1592 O O . PHE A 1 204 ? 8.767 10.076 11.884 1.00 80.06 204 PHE A O 1
ATOM 1599 N N . ALA A 1 205 ? 7.360 9.666 13.585 1.00 80.50 205 ALA A N 1
ATOM 1600 C CA . ALA A 1 205 ? 7.968 10.640 14.492 1.00 80.50 205 ALA A CA 1
ATOM 1601 C C . ALA A 1 205 ? 9.437 10.302 14.808 1.00 80.50 205 ALA A C 1
ATOM 1603 O O . ALA A 1 205 ? 10.299 11.187 14.773 1.00 80.50 205 ALA A O 1
ATOM 1604 N N . ASP A 1 206 ? 9.735 9.018 15.021 1.00 77.81 206 ASP A N 1
ATOM 1605 C CA . ASP A 1 206 ? 11.089 8.533 15.308 1.00 77.81 206 ASP A CA 1
ATOM 1606 C C . ASP A 1 206 ? 12.040 8.810 14.122 1.00 77.81 206 ASP A C 1
ATOM 1608 O O . ASP A 1 206 ? 13.218 9.154 14.302 1.00 77.81 206 ASP A O 1
ATOM 1612 N N . LEU A 1 207 ? 11.507 8.757 12.893 1.00 74.31 207 LEU A N 1
ATOM 1613 C CA . LEU A 1 207 ? 12.230 9.054 11.650 1.00 74.31 207 LEU A CA 1
ATOM 1614 C C . LEU A 1 207 ? 12.601 10.530 11.544 1.00 74.31 207 LEU A C 1
ATOM 1616 O O . LEU A 1 207 ? 13.766 10.865 11.304 1.00 74.31 207 LEU A O 1
ATOM 1620 N N . MET A 1 208 ? 11.648 11.418 11.816 1.00 73.31 208 MET A N 1
ATOM 1621 C CA . MET A 1 208 ? 11.880 12.863 11.785 1.00 73.31 208 MET A CA 1
ATOM 1622 C C . MET A 1 208 ? 12.917 13.319 12.817 1.00 73.31 208 MET A C 1
ATOM 1624 O O . MET A 1 208 ? 13.792 14.129 12.501 1.00 73.31 208 MET A O 1
ATOM 1628 N N . MET A 1 209 ? 12.887 12.763 14.030 1.00 67.50 209 MET A N 1
ATOM 1629 C CA . MET A 1 209 ? 13.834 13.123 15.094 1.00 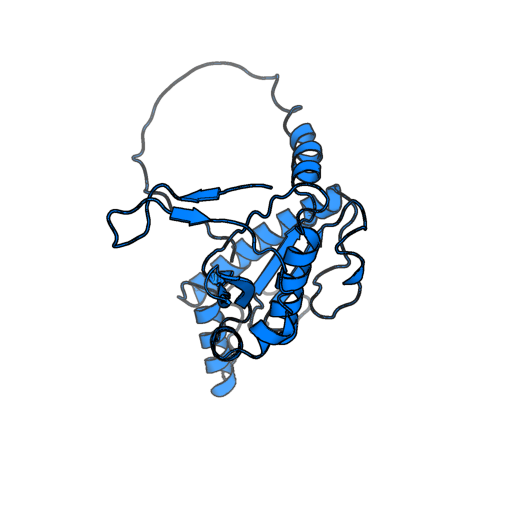67.50 209 MET A CA 1
ATOM 1630 C C . MET A 1 209 ? 15.277 12.703 14.786 1.00 67.50 209 MET A C 1
ATOM 1632 O O . MET A 1 209 ? 16.227 13.397 15.163 1.00 67.50 209 MET A O 1
ATOM 1636 N N . THR A 1 210 ? 15.451 11.581 14.089 1.00 65.38 210 THR A N 1
ATOM 1637 C CA . THR A 1 210 ? 16.773 11.021 13.783 1.00 65.38 210 THR A CA 1
ATOM 1638 C C . THR A 1 210 ? 17.407 11.695 12.567 1.00 65.38 210 THR A C 1
ATOM 1640 O O . THR A 1 210 ? 18.598 12.019 12.579 1.00 65.38 210 THR A O 1
ATOM 1643 N N . VAL A 1 211 ? 16.612 11.974 11.531 1.00 60.66 211 VAL A N 1
ATOM 1644 C CA . VAL A 1 211 ? 17.087 12.624 10.299 1.00 60.66 211 VAL A CA 1
ATOM 1645 C C . VAL A 1 211 ? 17.248 14.139 10.487 1.00 60.66 211 VAL A C 1
ATOM 1647 O O . VAL A 1 211 ? 18.232 14.709 10.010 1.00 60.66 211 VAL A O 1
ATOM 1650 N N . GLY A 1 212 ? 16.373 14.786 11.269 1.00 51.66 212 GLY A N 1
ATOM 1651 C CA . GLY A 1 212 ? 16.418 16.230 11.541 1.00 51.66 212 GLY A CA 1
ATOM 1652 C C . GLY A 1 212 ? 17.663 16.711 12.302 1.00 51.66 212 GLY A C 1
ATOM 1653 O O . GLY A 1 212 ? 18.032 17.880 12.210 1.00 51.66 212 GLY A O 1
ATOM 1654 N N . LYS A 1 213 ? 18.384 15.824 13.005 1.00 50.88 213 LYS A N 1
ATOM 1655 C CA . LYS A 1 213 ? 19.669 16.174 13.644 1.00 50.88 213 LYS A CA 1
ATOM 1656 C C . LYS A 1 213 ? 20.829 16.320 12.654 1.00 50.88 213 LYS A C 1
ATOM 1658 O O . LYS A 1 213 ? 21.807 16.989 12.982 1.00 50.88 213 LYS A O 1
ATOM 1663 N N . LYS A 1 214 ? 20.750 15.740 11.448 1.00 41.84 214 LYS A N 1
ATOM 1664 C CA . LYS A 1 214 ? 21.814 15.866 10.432 1.00 41.84 214 LYS A CA 1
ATOM 1665 C C . LYS A 1 214 ? 21.765 17.186 9.657 1.00 41.84 214 LYS A C 1
ATOM 1667 O O . LYS A 1 214 ? 22.801 17.610 9.162 1.00 41.84 214 LYS A O 1
ATOM 1672 N N . SER A 1 215 ? 20.620 17.868 9.605 1.00 33.94 215 SER A N 1
ATOM 1673 C CA . SER A 1 215 ? 20.475 19.175 8.942 1.00 33.94 215 SER A CA 1
ATOM 1674 C C . SER A 1 215 ? 20.891 20.376 9.806 1.00 33.94 215 SER A C 1
ATOM 1676 O O . SER A 1 215 ? 20.881 21.498 9.320 1.00 33.94 215 SER A O 1
ATOM 1678 N N . GLY A 1 216 ? 21.275 20.171 11.074 1.00 33.44 216 GLY A N 1
ATOM 1679 C CA . GLY A 1 216 ? 21.667 21.247 12.000 1.00 33.44 216 GLY A CA 1
ATOM 1680 C C . GLY A 1 216 ? 23.171 21.538 12.088 1.00 33.44 216 GLY A C 1
ATOM 1681 O O . GLY A 1 216 ? 23.593 22.280 12.972 1.00 33.44 216 GLY A O 1
ATOM 1682 N N . ARG A 1 217 ? 24.005 20.923 11.239 1.00 30.23 217 ARG A N 1
ATOM 1683 C CA . ARG A 1 217 ? 25.473 21.049 11.313 1.00 30.23 217 ARG A CA 1
ATOM 1684 C C . ARG A 1 217 ? 26.123 21.215 9.936 1.00 30.23 217 ARG A C 1
ATOM 1686 O O . ARG A 1 217 ? 27.079 20.528 9.608 1.00 30.23 217 ARG A O 1
ATOM 1693 N N . ALA A 1 218 ? 25.592 22.129 9.137 1.00 36.94 218 ALA A N 1
ATOM 1694 C CA . ALA A 1 218 ? 26.282 22.711 7.991 1.00 36.94 218 ALA A CA 1
ATOM 1695 C C . ALA A 1 218 ? 25.641 24.074 7.710 1.00 36.94 218 ALA A C 1
ATOM 1697 O O . ALA A 1 218 ? 24.516 24.123 7.233 1.00 36.94 218 ALA A O 1
ATOM 1698 N N . ASP A 1 219 ? 26.317 25.131 8.165 1.00 35.69 219 ASP A N 1
ATOM 1699 C CA . ASP A 1 219 ? 26.346 26.498 7.611 1.00 35.69 219 ASP A CA 1
ATOM 1700 C C . ASP A 1 219 ? 26.522 27.531 8.725 1.00 35.69 219 ASP A C 1
ATOM 1702 O O . ASP A 1 219 ? 25.624 28.264 9.128 1.00 35.69 219 ASP A O 1
ATOM 1706 N N . SER A 1 220 ? 27.756 27.601 9.218 1.00 32.84 220 SER A N 1
ATOM 1707 C CA . SER A 1 220 ? 28.271 28.778 9.910 1.00 32.84 220 SER A CA 1
ATOM 1708 C C . SER A 1 220 ? 29.614 29.171 9.306 1.00 32.84 220 SER A C 1
ATOM 1710 O O . SER A 1 220 ? 30.607 29.304 10.018 1.00 32.84 220 SER A O 1
ATOM 1712 N N . THR A 1 221 ? 29.697 29.301 7.979 1.00 33.84 221 THR A N 1
ATOM 1713 C CA . THR A 1 221 ? 30.800 30.032 7.339 1.00 33.84 221 THR A CA 1
ATOM 1714 C C . THR A 1 221 ? 30.407 30.504 5.943 1.00 33.84 221 THR A C 1
ATOM 1716 O O . THR A 1 221 ? 30.384 29.714 5.010 1.00 33.84 221 THR A O 1
ATOM 1719 N N . SER A 1 222 ? 30.122 31.803 5.826 1.00 32.19 222 SER A N 1
ATOM 1720 C CA . SER A 1 222 ? 30.440 32.723 4.714 1.00 32.19 222 SER A CA 1
ATOM 1721 C C . SER A 1 222 ? 29.303 33.725 4.489 1.00 32.19 222 SER A C 1
ATOM 1723 O O . SER A 1 222 ? 28.140 33.378 4.313 1.00 32.19 222 SER A O 1
ATOM 1725 N N . GLY A 1 223 ? 29.652 35.004 4.619 1.00 29.36 223 GLY A N 1
ATOM 1726 C CA . GLY A 1 223 ? 28.728 36.126 4.556 1.00 29.36 223 GLY A CA 1
ATOM 1727 C C . GLY A 1 223 ? 28.687 36.838 3.202 1.00 29.36 223 GLY A C 1
ATOM 1728 O O . GLY A 1 223 ? 29.455 36.543 2.295 1.00 29.36 223 GLY A O 1
ATOM 1729 N N . ALA A 1 224 ? 27.845 37.878 3.202 1.00 29.69 224 ALA A N 1
ATOM 1730 C CA . ALA A 1 224 ? 27.828 39.077 2.351 1.00 29.69 224 ALA A CA 1
ATOM 1731 C C . ALA A 1 224 ? 26.982 39.093 1.046 1.00 29.69 224 ALA A C 1
ATOM 1733 O O . ALA A 1 224 ? 27.407 38.648 -0.009 1.00 29.69 224 ALA A O 1
ATOM 1734 N N . LYS A 1 225 ? 25.845 39.814 1.162 1.00 29.66 225 LYS A N 1
ATOM 1735 C CA . LYS A 1 225 ? 25.264 40.864 0.275 1.00 29.66 225 LYS A CA 1
ATOM 1736 C C . LYS A 1 225 ? 24.704 40.526 -1.137 1.00 29.66 225 LYS A C 1
ATOM 1738 O O . LYS A 1 225 ? 25.454 40.495 -2.097 1.00 29.66 225 LYS A O 1
ATOM 1743 N N . SER A 1 226 ? 23.355 40.510 -1.208 1.00 27.97 226 SER A N 1
ATOM 1744 C CA . SER A 1 226 ? 22.397 41.307 -2.049 1.00 27.97 226 SER A CA 1
ATOM 1745 C C . SER A 1 226 ? 22.507 41.382 -3.603 1.00 27.97 226 SER A C 1
ATOM 1747 O O . SER A 1 226 ? 23.592 41.241 -4.142 1.00 27.97 226 SER A O 1
ATOM 1749 N N . PRO A 1 227 ? 21.474 41.873 -4.345 1.00 36.69 227 PRO A N 1
ATOM 1750 C CA . PRO A 1 227 ? 20.063 41.450 -4.423 1.00 36.69 227 PRO A CA 1
ATOM 1751 C C . PRO A 1 227 ? 19.527 41.299 -5.889 1.00 36.69 227 PRO A C 1
ATOM 1753 O O . PRO A 1 227 ? 20.093 41.830 -6.837 1.00 36.69 227 PRO A O 1
ATOM 1756 N N . CYS A 1 228 ? 18.354 40.665 -6.038 1.00 25.69 228 CYS A N 1
ATOM 1757 C CA . CYS A 1 228 ? 17.376 40.796 -7.142 1.00 25.69 228 CYS A CA 1
ATOM 1758 C C . CYS A 1 228 ? 17.789 40.488 -8.604 1.00 25.69 228 CYS A C 1
ATOM 1760 O O . CYS A 1 228 ? 18.407 41.306 -9.278 1.00 25.69 228 CYS A O 1
ATOM 1762 N N . ARG A 1 229 ? 17.203 39.423 -9.181 1.00 28.28 229 ARG A N 1
ATOM 1763 C CA . ARG A 1 229 ? 16.655 39.421 -10.557 1.00 28.28 229 ARG A CA 1
ATOM 1764 C C . ARG A 1 229 ? 15.558 38.361 -10.680 1.00 28.28 229 ARG A C 1
ATOM 1766 O O . ARG A 1 229 ? 15.758 37.208 -10.316 1.00 28.28 229 ARG A O 1
ATOM 1773 N N . GLY A 1 230 ? 14.381 38.806 -11.113 1.00 26.28 230 GLY A N 1
ATOM 1774 C CA . GLY A 1 230 ? 13.147 38.033 -11.108 1.00 26.28 230 GLY A CA 1
ATOM 1775 C C . GLY A 1 230 ? 13.007 37.040 -12.259 1.00 26.28 230 GLY A C 1
ATOM 1776 O O . GLY A 1 230 ? 13.514 37.260 -13.355 1.00 26.28 230 GLY A O 1
ATOM 1777 N N . TYR A 1 231 ? 12.230 35.994 -11.986 1.00 28.62 231 TYR A N 1
ATOM 1778 C CA . TYR A 1 231 ? 11.437 35.235 -12.949 1.00 28.62 231 TYR A CA 1
ATOM 1779 C C . TYR A 1 231 ? 10.081 34.903 -12.286 1.00 28.62 231 TYR A C 1
ATOM 1781 O O . TYR A 1 231 ? 10.029 34.757 -11.063 1.00 28.62 231 TYR A O 1
ATOM 1789 N N . PRO A 1 232 ? 8.977 34.851 -13.053 1.00 29.78 232 PRO A N 1
ATOM 1790 C CA . PRO A 1 232 ? 7.612 34.788 -12.530 1.00 29.78 232 PRO A CA 1
ATOM 1791 C C . PRO A 1 232 ? 7.257 33.393 -11.976 1.00 29.78 232 PRO A C 1
ATOM 1793 O O . PRO A 1 232 ? 7.909 32.405 -12.327 1.00 29.78 232 PRO A O 1
ATOM 1796 N N . PRO A 1 233 ? 6.213 33.285 -11.131 1.00 27.92 233 PRO A N 1
ATOM 1797 C CA . PRO A 1 233 ? 5.857 32.042 -10.460 1.00 27.92 233 PRO A CA 1
ATOM 1798 C C . PRO A 1 233 ? 5.277 31.045 -11.468 1.00 27.92 233 PRO A C 1
ATOM 1800 O O . PRO A 1 233 ? 4.190 31.251 -12.009 1.00 27.92 233 PRO A O 1
ATOM 1803 N N . ARG A 1 234 ? 5.984 29.937 -11.717 1.00 31.19 234 ARG A N 1
ATOM 1804 C CA . ARG A 1 234 ? 5.355 28.760 -12.321 1.00 31.19 234 ARG A CA 1
ATOM 1805 C C . ARG A 1 234 ? 4.550 28.050 -11.239 1.00 31.19 234 ARG A C 1
ATOM 1807 O O . ARG A 1 234 ? 5.086 27.588 -10.238 1.00 31.19 234 ARG A O 1
ATOM 1814 N N . THR A 1 235 ? 3.248 28.046 -11.477 1.00 29.06 235 THR A N 1
ATOM 1815 C CA . THR A 1 235 ? 2.196 27.260 -10.836 1.00 29.06 235 THR A CA 1
ATOM 1816 C C . THR A 1 235 ? 2.680 25.883 -10.390 1.00 29.06 235 THR A C 1
ATOM 1818 O O . THR A 1 235 ? 3.303 25.157 -11.166 1.00 29.06 235 THR A O 1
ATOM 1821 N N . GLY A 1 236 ? 2.381 25.550 -9.134 1.00 32.47 236 GLY A N 1
ATOM 1822 C CA . GLY A 1 236 ? 2.804 24.321 -8.482 1.00 32.47 236 GLY A CA 1
ATOM 1823 C C . GLY A 1 236 ? 2.338 23.066 -9.211 1.00 32.47 236 GLY A C 1
ATOM 1824 O O . GLY A 1 236 ? 1.149 22.873 -9.436 1.00 32.47 236 GLY A O 1
ATOM 1825 N N . ASN A 1 237 ? 3.297 22.196 -9.513 1.00 23.56 237 ASN A N 1
ATOM 1826 C CA . ASN A 1 237 ? 3.049 20.775 -9.687 1.00 23.56 237 ASN A CA 1
ATOM 1827 C C . ASN A 1 237 ? 3.539 20.089 -8.414 1.00 23.56 237 ASN A C 1
ATOM 1829 O O . ASN A 1 237 ? 4.740 20.003 -8.164 1.00 23.56 237 ASN A O 1
ATOM 1833 N N . SER A 1 238 ? 2.592 19.637 -7.596 1.00 25.41 238 SER A N 1
ATOM 1834 C CA . SER A 1 238 ? 2.837 18.658 -6.546 1.00 25.41 238 SER A CA 1
ATOM 1835 C C . SER A 1 238 ? 3.389 17.394 -7.202 1.00 25.41 238 SER A C 1
ATOM 1837 O O . SER A 1 238 ? 2.675 16.728 -7.952 1.00 25.41 238 SER A O 1
ATOM 1839 N N . ALA A 1 239 ? 4.661 17.087 -6.956 1.00 24.02 239 ALA A N 1
ATOM 1840 C CA . ALA A 1 239 ? 5.239 15.802 -7.309 1.00 24.02 239 ALA A CA 1
ATOM 1841 C C . ALA A 1 239 ? 4.559 14.734 -6.443 1.00 24.02 239 ALA A C 1
ATOM 1843 O O . ALA A 1 239 ? 4.854 14.591 -5.260 1.00 24.02 239 ALA A O 1
ATOM 1844 N N . SER A 1 240 ? 3.580 14.046 -7.024 1.00 26.94 240 SER A N 1
ATOM 1845 C CA . SER A 1 240 ? 3.012 12.827 -6.466 1.00 26.94 240 SER A CA 1
ATOM 1846 C C . SER A 1 240 ? 4.074 11.735 -6.539 1.00 26.94 240 SER A C 1
ATOM 1848 O O . SER A 1 240 ? 4.555 11.427 -7.634 1.00 26.94 240 SER A O 1
ATOM 1850 N N . ILE A 1 241 ? 4.436 11.170 -5.388 1.00 30.20 241 ILE A N 1
ATOM 1851 C CA . ILE A 1 241 ? 5.138 9.888 -5.325 1.00 30.20 241 ILE A CA 1
ATOM 1852 C C . ILE A 1 241 ? 4.046 8.832 -5.526 1.00 30.20 241 ILE A C 1
ATOM 1854 O O . ILE A 1 241 ? 3.135 8.727 -4.704 1.00 30.20 241 ILE A O 1
ATOM 1858 N N . GLY A 1 242 ? 4.096 8.136 -6.657 1.00 32.88 242 GLY A N 1
ATOM 1859 C CA . GLY A 1 242 ? 3.201 7.043 -7.035 1.00 32.88 242 GLY A CA 1
ATOM 1860 C C . GLY A 1 242 ? 3.974 5.933 -7.724 1.00 32.88 242 GLY A C 1
ATOM 1861 O O . GLY A 1 242 ? 5.100 6.211 -8.200 1.00 32.88 242 GLY A O 1
#

Foldseek 3Di:
DDWDWACDDPPDPDIDIDDDDPDDDDFDLVVLCVDCVLPVDLALQKFWQTADPVRHTDIDGCVVVLDDDQDDDPPPCSLVRVVRSVVSSVVRDDLLAAAEAAEDLPCPRCVVVAPDSRYPDGHHNDLVVVVVVVVVLVVVLVVVVVQCVVVVHDDLVVSQVVQVVCVVVVNFAFDPPDDVPPDPDPDGDTDHRHYHYDYHYSDVPVNCVVVVVVVPPDDDDDDDDDDDDDDDDDDDDDSRSD

Organism: NCBI:txid1432555

Radius of gyration: 23.2 Å; chains: 1; bounding box: 62×54×58 Å